Protein AF-A0A1W9QGM5-F1 (afdb_monomer_lite)

Foldseek 3Di:
DDDDDDDDDDDDDDDDPDPPPDDDDDDDDDDDDDDDDDDDDDDDDDPDDPVPPPLVCLQPPDDPDDDRPPSNVVVVVVVVVCCCCVPVVVVVVVVVVVVVVVVVVVVVVVVVVVVVVVVVVVVVVVVVVVVVVVVVVVVVVVVVVVVVVVVVVVVVVVVVVVVVVVVVVVVVVVVVVVVVVVVVVVVVVVVVVVVVVVVVVVCVVVPVVVVVVVVVVVVVVVVVVVVVVD

Structure (mmCIF, N/CA/C/O backbone):
data_AF-A0A1W9QGM5-F1
#
_entry.id   AF-A0A1W9QGM5-F1
#
loop_
_atom_site.group_PDB
_atom_site.id
_atom_site.type_symbol
_atom_site.label_atom_id
_atom_site.label_alt_id
_atom_site.label_comp_id
_atom_site.label_asym_id
_atom_site.label_entity_id
_atom_site.label_seq_id
_atom_site.pdbx_PDB_ins_code
_atom_site.Cartn_x
_atom_site.Cartn_y
_atom_site.Cartn_z
_atom_site.occupancy
_atom_site.B_iso_or_equiv
_atom_site.auth_seq_id
_atom_site.auth_comp_id
_atom_site.auth_asym_id
_atom_site.auth_atom_id
_atom_site.pdbx_PDB_model_num
ATOM 1 N N . MET A 1 1 ? 25.677 26.749 -5.236 1.00 39.34 1 MET A N 1
ATOM 2 C CA . MET A 1 1 ? 25.134 25.910 -6.330 1.00 39.34 1 MET A CA 1
ATOM 3 C C . MET A 1 1 ? 23.651 25.672 -6.075 1.00 39.34 1 MET A C 1
ATOM 5 O O . MET A 1 1 ? 23.318 24.889 -5.202 1.00 39.34 1 MET A O 1
ATOM 9 N N . LYS A 1 2 ? 22.764 26.424 -6.735 1.00 37.38 2 LYS A N 1
ATOM 10 C CA . LYS A 1 2 ? 21.300 26.285 -6.623 1.00 37.38 2 LYS A CA 1
ATOM 11 C C . LYS A 1 2 ? 20.663 26.867 -7.884 1.00 37.38 2 LYS A C 1
ATOM 13 O O . LYS A 1 2 ? 20.484 28.077 -7.937 1.00 37.38 2 LYS A O 1
ATOM 18 N N . LYS A 1 3 ? 20.354 26.033 -8.881 1.00 40.09 3 LYS A N 1
ATOM 19 C CA . LYS A 1 3 ? 19.363 26.331 -9.931 1.00 40.09 3 LYS A CA 1
ATOM 20 C C . LYS A 1 3 ? 18.706 25.020 -10.371 1.00 40.09 3 LYS A C 1
ATOM 22 O O . LYS A 1 3 ? 19.270 24.266 -11.151 1.00 40.09 3 LYS A O 1
ATOM 27 N N . PHE A 1 4 ? 17.534 24.764 -9.798 1.00 37.16 4 PHE A N 1
ATOM 28 C CA . PHE A 1 4 ? 16.560 23.773 -10.240 1.00 37.16 4 PHE A CA 1
ATOM 29 C C . PHE A 1 4 ? 15.533 24.487 -11.139 1.00 37.16 4 PHE A C 1
ATOM 31 O O . PHE A 1 4 ? 14.967 25.500 -10.736 1.00 37.16 4 PHE A O 1
ATOM 38 N N . ILE A 1 5 ? 15.367 23.963 -12.354 1.00 45.00 5 ILE A N 1
ATOM 39 C CA . ILE A 1 5 ? 14.106 23.650 -13.056 1.00 45.00 5 ILE A CA 1
ATOM 40 C C . ILE A 1 5 ? 12.929 24.642 -12.933 1.00 45.00 5 ILE A C 1
ATOM 42 O O . ILE A 1 5 ? 12.281 24.693 -11.892 1.00 45.00 5 ILE A O 1
ATOM 46 N N . ARG A 1 6 ? 12.544 25.261 -14.067 1.00 40.62 6 ARG A N 1
ATOM 47 C CA . ARG A 1 6 ? 11.150 25.565 -14.491 1.00 40.62 6 ARG A CA 1
ATOM 48 C C . ARG A 1 6 ? 11.087 25.559 -16.038 1.00 40.62 6 ARG A C 1
ATOM 50 O O . ARG A 1 6 ? 11.800 26.335 -16.658 1.00 40.62 6 ARG A O 1
ATOM 57 N N . SER A 1 7 ? 10.512 24.509 -16.647 1.00 34.78 7 SER A N 1
ATOM 58 C CA . SER A 1 7 ? 9.229 24.489 -17.407 1.00 34.78 7 SER A CA 1
ATOM 59 C C . SER A 1 7 ? 9.143 25.500 -18.566 1.00 34.78 7 SER A C 1
ATOM 61 O O . SER A 1 7 ? 9.151 26.696 -18.317 1.00 34.78 7 SER A O 1
ATOM 63 N N . VAL A 1 8 ? 9.267 25.071 -19.832 1.00 35.34 8 VAL A N 1
ATOM 64 C CA . VAL A 1 8 ? 8.236 24.477 -20.730 1.00 35.34 8 VAL A CA 1
ATOM 65 C C . VAL A 1 8 ? 7.272 25.527 -21.303 1.00 35.34 8 VAL A C 1
ATOM 67 O O . VAL A 1 8 ? 6.582 26.195 -20.542 1.00 35.34 8 VAL A O 1
ATOM 70 N N . LEU A 1 9 ? 7.216 25.558 -22.650 1.00 29.20 9 LEU A N 1
ATOM 71 C CA . LEU A 1 9 ? 6.065 25.787 -23.553 1.00 29.20 9 LEU A CA 1
ATOM 72 C C . LEU A 1 9 ? 6.295 26.896 -24.602 1.00 29.20 9 LEU A C 1
ATOM 74 O O . LEU A 1 9 ? 5.925 28.042 -24.388 1.00 29.20 9 LEU A O 1
ATOM 78 N N . VAL A 1 10 ? 6.827 26.532 -25.779 1.00 35.94 10 VAL A N 1
ATOM 79 C CA . VAL A 1 10 ? 6.444 27.182 -27.047 1.00 35.94 10 VAL A CA 1
ATOM 80 C C . VAL A 1 10 ? 6.233 26.104 -28.105 1.00 35.94 10 VAL A C 1
ATOM 82 O O . VAL A 1 10 ? 7.111 25.309 -28.430 1.00 35.94 10 VAL A O 1
ATOM 85 N N . LEU A 1 11 ? 4.989 26.092 -28.554 1.00 31.50 11 LEU A N 1
ATOM 86 C CA . LEU A 1 11 ? 4.338 25.251 -29.534 1.00 31.50 11 LEU A CA 1
ATOM 87 C C . LEU A 1 11 ? 4.691 25.738 -30.953 1.00 31.50 11 LEU A C 1
ATOM 89 O O . LEU A 1 11 ? 4.658 26.937 -31.203 1.00 31.50 11 LEU A O 1
ATOM 93 N N . GLY A 1 12 ? 4.945 24.802 -31.870 1.00 31.00 12 GLY A N 1
ATOM 94 C CA . GLY A 1 12 ? 4.598 24.914 -33.292 1.00 31.00 12 GLY A CA 1
ATOM 95 C C . GLY A 1 12 ? 5.295 25.975 -34.153 1.00 31.00 12 GLY A C 1
ATOM 96 O O . GLY A 1 12 ? 4.819 27.095 -34.268 1.00 31.00 12 GLY A O 1
ATOM 97 N N . ALA A 1 13 ? 6.304 25.552 -34.917 1.00 33.88 13 ALA A N 1
ATOM 98 C CA . ALA A 1 13 ? 6.509 26.019 -36.291 1.00 33.88 13 ALA A CA 1
ATOM 99 C C . ALA A 1 13 ? 7.401 25.019 -37.038 1.00 33.88 13 ALA A C 1
ATOM 101 O O . ALA A 1 13 ? 8.618 24.984 -36.880 1.00 33.88 13 ALA A O 1
ATOM 102 N N . LEU A 1 14 ? 6.752 24.174 -37.833 1.00 35.28 14 LEU A N 1
ATOM 103 C CA . LEU A 1 14 ? 7.357 23.316 -38.839 1.00 35.28 14 LEU A CA 1
ATOM 104 C C . LEU A 1 14 ? 7.919 24.219 -39.954 1.00 35.28 14 LEU A C 1
ATOM 106 O O . LEU A 1 14 ? 7.158 24.699 -40.789 1.00 35.28 14 LEU A O 1
ATOM 110 N N . SER A 1 15 ? 9.227 24.479 -39.971 1.00 33.91 15 SER A N 1
ATOM 111 C CA . SER A 1 15 ? 9.906 25.108 -41.111 1.00 33.91 15 SER A CA 1
ATOM 112 C C . SER A 1 15 ? 10.840 24.099 -41.774 1.00 33.91 15 SER A C 1
ATOM 114 O O . SER A 1 15 ? 11.976 23.867 -41.372 1.00 33.91 15 SER A O 1
ATOM 116 N N . VAL A 1 16 ? 10.312 23.462 -42.814 1.00 40.97 16 VAL A N 1
ATOM 117 C CA . VAL A 1 16 ? 11.082 22.698 -43.797 1.00 40.97 16 VAL A CA 1
ATOM 118 C C . VAL A 1 16 ? 11.853 23.705 -44.660 1.00 40.97 16 VAL A C 1
ATOM 120 O O . VAL A 1 16 ? 11.204 24.528 -45.311 1.00 40.97 16 VAL A O 1
ATOM 123 N N . PRO A 1 17 ? 13.196 23.686 -44.728 1.00 38.97 17 PRO A N 1
ATOM 124 C CA . PRO A 1 17 ? 13.898 24.446 -45.751 1.00 38.97 17 PRO A CA 1
ATOM 125 C C . PRO A 1 17 ? 13.740 23.726 -47.096 1.00 38.97 17 PRO A C 1
ATOM 127 O O . PRO A 1 17 ? 14.415 22.740 -47.398 1.00 38.97 17 PRO A O 1
ATOM 130 N N . LEU A 1 18 ? 12.797 24.228 -47.896 1.00 35.28 18 LEU A N 1
ATOM 131 C CA . LEU A 1 18 ? 12.610 23.885 -49.300 1.00 35.28 18 LEU A CA 1
ATOM 132 C C . LEU A 1 18 ? 13.882 24.273 -50.066 1.00 35.28 18 LEU A C 1
ATOM 134 O O . LEU A 1 18 ? 14.133 25.441 -50.351 1.00 35.28 18 LEU A O 1
ATOM 138 N N . SER A 1 19 ? 14.705 23.272 -50.364 1.00 34.78 19 SER A N 1
ATOM 139 C CA . SER A 1 19 ? 15.872 23.414 -51.228 1.00 34.78 19 SER A CA 1
ATOM 140 C C . SER A 1 19 ? 15.371 23.545 -52.665 1.00 34.78 19 SER A C 1
ATOM 142 O O . SER A 1 19 ? 15.074 22.546 -53.319 1.00 34.78 19 SER A O 1
ATOM 144 N N . ALA A 1 20 ? 15.214 24.780 -53.140 1.00 34.78 20 ALA A N 1
ATOM 145 C CA . ALA A 1 20 ? 14.913 25.059 -54.536 1.00 34.78 20 ALA A CA 1
ATOM 146 C C . ALA A 1 20 ? 16.137 24.707 -55.395 1.00 34.78 20 ALA A C 1
ATOM 148 O O . ALA A 1 20 ? 17.086 25.477 -55.528 1.00 34.78 20 ALA A O 1
ATOM 149 N N . PHE A 1 21 ? 16.098 23.503 -55.957 1.00 35.31 21 PHE A N 1
ATOM 150 C CA . PHE A 1 21 ? 16.896 23.078 -57.096 1.00 35.31 21 PHE A CA 1
ATOM 151 C C . PHE A 1 21 ? 16.431 23.882 -58.320 1.00 35.31 21 PHE A C 1
ATOM 153 O O . PHE A 1 21 ? 15.437 23.539 -58.958 1.00 35.31 21 PHE A O 1
ATOM 160 N N . ALA A 1 22 ? 17.103 24.997 -58.604 1.00 32.00 22 ALA A N 1
ATOM 161 C CA . ALA A 1 22 ? 16.898 25.771 -59.822 1.00 32.00 22 ALA A CA 1
ATOM 162 C C . ALA A 1 22 ? 17.922 25.323 -60.873 1.00 32.00 22 ALA A C 1
ATOM 164 O O . ALA A 1 22 ? 19.116 25.602 -60.773 1.00 32.00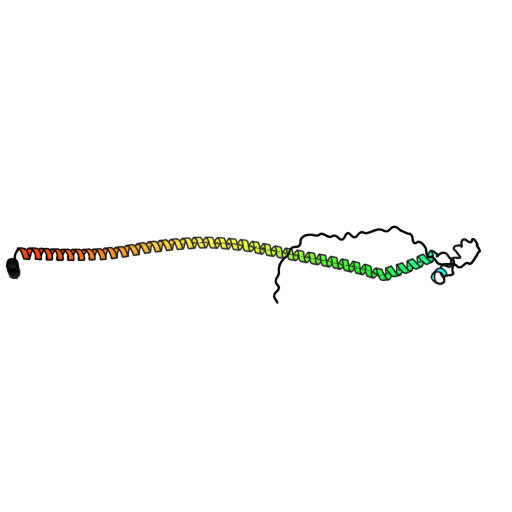 22 ALA A O 1
ATOM 165 N N . SER A 1 23 ? 17.421 24.580 -61.858 1.00 33.50 23 SER A N 1
ATOM 166 C CA . SER A 1 23 ? 18.119 24.227 -63.091 1.00 33.50 23 SER A CA 1
ATOM 167 C C . SER A 1 23 ? 18.392 25.484 -63.919 1.00 33.50 23 SER A C 1
ATOM 169 O O . SER A 1 23 ? 17.516 26.333 -64.074 1.00 33.50 23 SER A O 1
ATOM 171 N N . ALA A 1 24 ? 19.598 25.565 -64.479 1.00 31.53 24 ALA A N 1
ATOM 172 C CA . ALA A 1 24 ? 19.987 26.551 -65.481 1.00 31.53 24 ALA A CA 1
ATOM 173 C C . ALA A 1 24 ? 19.082 26.496 -66.727 1.00 31.53 24 ALA A C 1
ATOM 175 O O . ALA A 1 24 ? 18.552 25.433 -67.070 1.00 31.53 24 ALA A O 1
ATOM 176 N N . PRO A 1 25 ? 18.984 27.623 -67.446 1.00 35.12 25 PRO A N 1
ATOM 177 C CA . PRO A 1 25 ? 19.343 27.591 -68.859 1.00 35.12 25 PRO A CA 1
ATOM 178 C C . PRO A 1 25 ? 20.400 28.644 -69.233 1.00 35.12 25 PRO A C 1
ATOM 180 O O . PRO A 1 25 ? 20.688 29.586 -68.500 1.00 35.12 25 PRO A O 1
ATOM 183 N N . HIS A 1 26 ? 21.025 28.382 -70.373 1.00 31.12 26 HIS A N 1
ATOM 184 C CA . HIS A 1 26 ? 22.290 28.913 -70.862 1.00 31.12 26 HIS A CA 1
ATOM 185 C C . HIS A 1 26 ? 22.267 30.359 -71.388 1.00 31.12 26 HIS A C 1
ATOM 187 O O . HIS A 1 26 ? 21.250 30.823 -71.886 1.00 31.12 26 HIS A O 1
ATOM 193 N N . ALA A 1 27 ? 23.482 30.931 -71.386 1.00 27.75 27 ALA A N 1
ATOM 194 C CA . ALA A 1 27 ? 24.087 31.858 -72.353 1.00 27.75 27 ALA A CA 1
ATOM 195 C C . ALA A 1 27 ? 23.473 33.260 -72.542 1.00 27.75 27 ALA A C 1
ATOM 197 O O . ALA A 1 27 ? 22.379 33.407 -73.061 1.00 27.75 27 ALA A O 1
ATOM 198 N N . GLU A 1 28 ? 24.261 34.298 -72.239 1.00 27.45 28 GLU A N 1
ATOM 199 C CA . GLU A 1 28 ? 25.019 35.051 -73.257 1.00 27.45 28 GLU A CA 1
ATOM 200 C C . GLU A 1 28 ? 26.007 36.017 -72.573 1.00 27.45 28 GLU A C 1
ATOM 202 O O . GLU A 1 28 ? 25.636 36.825 -71.724 1.00 27.45 28 GLU A O 1
ATOM 207 N N . HIS A 1 29 ? 27.293 35.896 -72.917 1.00 29.06 29 HIS A N 1
ATOM 208 C CA . HIS A 1 29 ? 28.342 36.844 -72.542 1.00 29.06 29 HIS A CA 1
ATOM 209 C C . HIS A 1 29 ? 28.518 37.838 -73.692 1.00 29.06 29 HIS A C 1
ATOM 211 O O . HIS A 1 29 ? 29.048 37.478 -74.741 1.00 29.06 29 HIS A O 1
ATOM 217 N N . GLY A 1 30 ? 28.063 39.071 -73.471 1.00 28.12 30 GLY A N 1
ATOM 218 C CA . GLY A 1 30 ? 28.303 40.217 -74.339 1.00 28.12 30 GLY A CA 1
ATOM 219 C C . GLY A 1 30 ? 29.581 40.964 -73.957 1.00 28.12 30 GLY A C 1
ATOM 220 O O . GLY A 1 30 ? 29.688 41.492 -72.855 1.00 28.12 30 GLY A O 1
ATOM 221 N N . GLU A 1 31 ? 30.497 40.973 -74.922 1.00 29.16 31 GLU A N 1
ATOM 222 C CA . GLU A 1 31 ? 31.412 42.051 -75.321 1.00 29.16 31 GLU A CA 1
ATOM 223 C C . GLU A 1 31 ? 32.555 42.475 -74.385 1.00 29.16 31 GLU A C 1
ATOM 225 O O . GLU A 1 31 ? 32.408 43.225 -73.423 1.00 29.16 31 GLU A O 1
ATOM 230 N N . GLY A 1 32 ? 33.753 42.027 -74.775 1.00 29.12 32 GLY A N 1
ATOM 231 C CA . GLY A 1 32 ? 35.010 42.689 -74.467 1.00 29.12 32 GLY A CA 1
ATOM 232 C C . GLY A 1 32 ? 35.363 43.713 -75.548 1.00 29.12 32 GLY A C 1
ATOM 233 O O . GLY A 1 32 ? 35.318 43.414 -76.740 1.00 29.12 32 GLY A O 1
ATOM 234 N N . GLU A 1 33 ? 35.769 44.900 -75.111 1.00 28.02 33 GLU A N 1
ATOM 235 C CA . GLU A 1 33 ? 36.497 45.876 -75.916 1.00 28.02 33 GLU A CA 1
ATOM 236 C C . GLU A 1 33 ? 38.000 45.602 -75.786 1.00 28.02 33 GLU A C 1
ATOM 238 O O . GLU A 1 33 ? 38.590 45.852 -74.738 1.00 28.02 33 GLU A O 1
ATOM 243 N N . HIS A 1 34 ? 38.646 45.137 -76.856 1.00 33.28 34 HIS A N 1
ATOM 244 C CA . HIS A 1 34 ? 40.091 45.287 -77.019 1.00 33.28 34 HIS A CA 1
ATOM 245 C C . HIS A 1 34 ? 40.409 45.656 -78.466 1.00 33.28 34 HIS A C 1
ATOM 247 O O . HIS A 1 34 ? 40.060 44.958 -79.415 1.00 33.28 34 HIS A O 1
ATOM 253 N N . ALA A 1 35 ? 41.043 46.817 -78.596 1.00 28.73 35 ALA A N 1
ATOM 254 C CA . ALA A 1 35 ? 41.415 47.452 -79.840 1.00 28.73 35 ALA A CA 1
ATOM 255 C C . ALA A 1 35 ? 42.557 46.722 -80.567 1.00 28.73 35 ALA A C 1
ATOM 257 O O . ALA A 1 35 ? 43.519 46.274 -79.951 1.00 28.73 35 ALA A O 1
ATOM 258 N N . ALA A 1 36 ? 42.424 46.716 -81.895 1.00 29.67 36 ALA A N 1
ATOM 259 C CA . ALA A 1 36 ? 43.451 46.815 -82.931 1.00 29.67 36 ALA A CA 1
ATOM 260 C C . ALA A 1 36 ? 44.764 46.019 -82.779 1.00 29.67 36 ALA A C 1
ATOM 262 O O . ALA A 1 36 ? 45.695 46.429 -82.092 1.00 29.67 36 ALA A O 1
ATOM 263 N N . SER A 1 37 ? 44.929 45.023 -83.652 1.00 28.95 37 SER A N 1
ATOM 264 C CA . SER A 1 37 ? 46.082 45.016 -84.561 1.00 28.95 37 SER A CA 1
ATOM 265 C C . SER A 1 37 ? 45.712 44.321 -85.874 1.00 28.95 37 SER A C 1
ATOM 267 O O . SER A 1 37 ? 45.085 43.264 -85.882 1.00 28.95 37 SER A O 1
ATOM 269 N N . GLU A 1 38 ? 46.039 44.977 -86.985 1.00 27.89 38 GLU A N 1
ATOM 270 C CA . GLU A 1 38 ? 46.009 44.413 -88.332 1.00 27.89 38 GLU A CA 1
ATOM 271 C C . GLU A 1 38 ? 47.139 43.392 -88.491 1.00 27.89 38 GLU A C 1
ATOM 273 O O . GLU A 1 38 ? 48.264 43.682 -88.103 1.00 27.89 38 GLU A O 1
ATOM 278 N N . HIS A 1 39 ? 46.880 42.274 -89.169 1.00 31.36 39 HIS A N 1
ATOM 279 C CA . HIS A 1 39 ? 47.822 41.696 -90.131 1.00 31.36 39 HIS A CA 1
ATOM 280 C C . HIS A 1 39 ? 47.038 40.914 -91.191 1.00 31.36 39 HIS A C 1
ATOM 282 O O . HIS A 1 39 ? 46.145 40.125 -90.889 1.00 31.36 39 HIS A O 1
ATOM 288 N N . GLY A 1 40 ? 47.319 41.244 -92.451 1.00 26.53 40 GLY A N 1
ATOM 289 C CA . GLY A 1 40 ? 46.541 40.847 -93.614 1.00 26.53 40 GLY A CA 1
ATOM 290 C C . GLY A 1 40 ? 46.813 39.444 -94.162 1.00 26.53 40 GLY A C 1
ATOM 291 O O . GLY A 1 40 ? 47.825 38.817 -93.875 1.00 26.53 40 GLY A O 1
ATOM 292 N N . GLY A 1 41 ? 45.851 39.035 -94.995 1.00 26.41 41 GLY A N 1
ATOM 293 C CA . GLY A 1 41 ? 45.890 38.124 -96.147 1.00 26.41 41 GLY A CA 1
ATOM 294 C C . GLY A 1 41 ? 46.951 37.024 -96.233 1.00 26.41 41 GLY A C 1
ATOM 295 O O . GLY A 1 41 ? 48.124 37.300 -96.432 1.00 26.41 41 GLY A O 1
ATOM 296 N N . HIS A 1 42 ? 46.508 35.772 -96.350 1.00 29.44 42 HIS A N 1
ATOM 297 C CA . HIS A 1 42 ? 46.227 35.127 -97.644 1.00 29.44 42 HIS A CA 1
ATOM 298 C C . HIS A 1 42 ? 45.745 33.687 -97.412 1.00 29.44 42 HIS A C 1
ATOM 300 O O . HIS A 1 42 ? 46.229 32.995 -96.522 1.00 29.44 42 HIS A O 1
ATOM 306 N N . GLY A 1 43 ? 44.764 33.250 -98.202 1.00 33.28 43 GLY A N 1
ATOM 307 C CA . GLY A 1 43 ? 44.201 31.907 -98.110 1.00 33.28 43 GLY A CA 1
ATOM 308 C C . GLY A 1 43 ? 45.077 30.820 -98.726 1.00 33.28 43 GLY A C 1
ATOM 309 O O . GLY A 1 43 ? 45.841 31.077 -99.656 1.00 33.28 43 GLY A O 1
ATOM 310 N N . HIS A 1 44 ? 44.857 29.586 -98.275 1.00 32.62 44 HIS A N 1
ATOM 311 C CA . HIS A 1 44 ? 44.861 28.421 -99.150 1.00 32.62 44 HIS A CA 1
ATOM 312 C C . HIS A 1 44 ? 44.037 27.289 -98.522 1.00 32.62 44 HIS A C 1
ATOM 314 O O . HIS A 1 44 ? 44.256 26.914 -97.371 1.00 32.62 44 HIS A O 1
ATOM 320 N N . ASP A 1 45 ? 43.070 26.782 -99.286 1.00 44.53 45 ASP A N 1
ATOM 321 C CA . ASP A 1 45 ? 42.298 25.585 -98.977 1.00 44.53 45 ASP A CA 1
ATOM 322 C C . ASP A 1 45 ? 43.212 24.358 -98.995 1.00 44.53 45 ASP A C 1
ATOM 324 O O . ASP A 1 45 ? 43.635 23.902 -100.056 1.00 44.53 45 ASP A O 1
ATOM 328 N N . HIS A 1 46 ? 43.451 23.775 -97.824 1.00 45.75 46 HIS A N 1
ATOM 329 C CA . HIS A 1 46 ? 43.893 22.393 -97.699 1.00 45.75 46 HIS A CA 1
ATOM 330 C C . HIS A 1 46 ? 43.153 21.754 -96.529 1.00 45.75 46 HIS A C 1
ATOM 332 O O . HIS A 1 46 ? 43.374 22.095 -95.370 1.00 45.75 46 HIS A O 1
ATOM 338 N N . VAL A 1 47 ? 42.245 20.825 -96.836 1.00 50.53 47 VAL A N 1
ATOM 339 C CA . VAL A 1 47 ? 41.691 19.921 -95.826 1.00 50.53 47 VAL A CA 1
ATOM 340 C C . VAL A 1 47 ? 42.826 18.965 -95.449 1.00 50.53 47 VAL A C 1
ATOM 342 O O . VAL A 1 47 ? 43.246 18.194 -96.316 1.00 50.53 47 VAL A O 1
ATOM 345 N N . PRO A 1 48 ? 43.361 19.012 -94.216 1.00 50.62 48 PRO A N 1
ATOM 346 C CA . PRO A 1 48 ? 44.519 18.210 -93.860 1.00 50.62 48 PRO A CA 1
ATOM 347 C C . PRO A 1 48 ? 44.175 16.724 -93.942 1.00 50.62 48 PRO A C 1
ATOM 349 O O . PRO A 1 48 ? 43.151 16.254 -93.435 1.00 50.62 48 PRO A O 1
ATOM 352 N N . HIS A 1 49 ? 45.051 15.977 -94.602 1.00 53.44 49 HIS A N 1
ATOM 353 C CA . HIS A 1 49 ? 44.977 14.530 -94.681 1.00 53.44 49 HIS A CA 1
ATOM 354 C C . HIS A 1 49 ? 45.379 13.939 -93.319 1.00 53.44 49 HIS A C 1
ATOM 356 O O . HIS A 1 49 ? 46.306 14.414 -92.666 1.00 53.44 49 HIS A O 1
ATOM 362 N N . ILE A 1 50 ? 44.685 12.887 -92.879 1.00 52.50 50 ILE A N 1
ATOM 363 C CA . ILE A 1 50 ? 44.781 12.275 -91.533 1.00 52.50 50 ILE A CA 1
ATOM 364 C C . ILE A 1 50 ? 46.223 11.860 -91.143 1.00 52.50 50 ILE A C 1
ATOM 366 O O . ILE A 1 50 ? 46.510 11.646 -89.970 1.00 52.50 50 ILE A O 1
ATOM 370 N N . SER A 1 51 ? 47.132 11.750 -92.116 1.00 53.56 51 SER A N 1
ATOM 371 C CA . SER A 1 51 ? 48.545 11.393 -91.943 1.00 53.56 51 SER A CA 1
ATOM 372 C C . SER A 1 51 ? 49.479 12.552 -91.568 1.00 53.56 51 SER A C 1
ATOM 374 O O . SER A 1 51 ? 50.615 12.284 -91.194 1.00 53.56 51 SER A O 1
ATOM 376 N N . GLU A 1 52 ? 49.037 13.812 -91.655 1.00 50.62 52 GLU A N 1
ATOM 377 C CA . GLU A 1 52 ? 49.858 15.005 -91.347 1.00 50.62 52 GLU A CA 1
ATOM 378 C C . GLU A 1 52 ? 49.528 15.629 -89.981 1.00 50.62 52 GLU A C 1
ATOM 380 O O . GLU A 1 52 ? 50.164 16.583 -89.538 1.00 50.62 52 GLU A O 1
ATOM 385 N N . VAL A 1 53 ? 48.547 15.068 -89.269 1.00 54.38 53 VAL A N 1
ATOM 386 C CA . VAL A 1 53 ? 48.173 15.511 -87.924 1.00 54.38 53 VAL A CA 1
ATOM 387 C C . VAL A 1 53 ? 49.196 14.983 -86.918 1.00 54.38 53 VAL A C 1
ATOM 389 O O . VAL A 1 53 ? 49.108 13.843 -86.453 1.00 54.38 53 VAL A O 1
ATOM 392 N N . ASN A 1 54 ? 50.165 15.825 -86.552 1.00 58.31 54 ASN A N 1
ATOM 393 C CA . ASN A 1 54 ? 51.108 15.524 -85.480 1.00 58.31 54 ASN A CA 1
ATOM 394 C C . ASN A 1 54 ? 50.438 15.702 -84.106 1.00 58.31 54 ASN A C 1
ATOM 396 O O . ASN A 1 54 ? 50.442 16.763 -83.486 1.00 58.31 54 ASN A O 1
ATOM 400 N N . TRP A 1 55 ? 49.818 14.628 -83.632 1.00 57.34 55 TRP A N 1
ATOM 401 C CA . TRP A 1 55 ? 49.077 14.550 -82.371 1.00 57.34 55 TRP A CA 1
ATOM 402 C C . TRP A 1 55 ? 49.940 14.767 -81.114 1.00 57.34 55 TRP A C 1
ATOM 404 O O . TRP A 1 55 ? 49.384 15.044 -80.052 1.00 57.34 55 TRP A O 1
ATOM 414 N N . ILE A 1 56 ? 51.271 14.658 -81.223 1.00 54.69 56 ILE A N 1
ATOM 415 C CA . ILE A 1 56 ? 52.219 14.896 -80.122 1.00 54.69 56 ILE A CA 1
ATOM 416 C C . ILE A 1 56 ? 52.509 16.397 -79.948 1.00 54.69 56 ILE A C 1
ATOM 418 O O . ILE A 1 56 ? 52.604 16.858 -78.808 1.00 54.69 56 ILE A O 1
ATOM 422 N N . ASP A 1 57 ? 52.565 17.178 -81.035 1.00 56.12 57 ASP A N 1
ATOM 423 C CA . ASP A 1 57 ? 52.826 18.628 -80.967 1.00 56.12 57 ASP A CA 1
ATOM 424 C C . ASP A 1 57 ? 51.715 19.367 -80.217 1.00 56.12 57 ASP A C 1
ATOM 426 O O . ASP A 1 57 ? 51.989 20.172 -79.329 1.00 56.12 57 ASP A O 1
ATOM 430 N N . GLY A 1 58 ? 50.452 18.993 -80.446 1.00 58.34 58 GLY A N 1
ATOM 431 C CA . GLY A 1 58 ? 49.298 19.586 -79.758 1.00 58.34 58 GLY A CA 1
ATOM 432 C C . GLY A 1 58 ? 49.268 19.400 -78.230 1.00 58.34 58 GLY A C 1
ATOM 433 O O . GLY A 1 58 ? 48.438 20.020 -77.568 1.00 58.34 58 GLY A O 1
ATOM 434 N N . ILE A 1 59 ? 50.146 18.563 -77.663 1.00 56.16 59 ILE A N 1
ATOM 435 C CA . ILE A 1 59 ? 50.253 18.309 -76.217 1.00 56.16 59 ILE A CA 1
ATOM 436 C C . ILE A 1 59 ? 51.400 19.120 -75.579 1.00 56.16 59 ILE A C 1
ATOM 438 O O . ILE A 1 59 ? 51.292 19.483 -74.408 1.00 56.16 59 ILE A O 1
ATOM 442 N N . PHE A 1 60 ? 52.474 19.435 -76.319 1.00 55.56 60 PHE A N 1
ATOM 443 C CA . PHE A 1 60 ? 53.710 19.999 -75.746 1.00 55.56 60 PHE A CA 1
ATOM 444 C C . PHE A 1 60 ? 54.241 21.271 -76.424 1.00 55.56 60 PHE A C 1
ATOM 446 O O . PHE A 1 60 ? 55.015 21.995 -75.799 1.00 55.56 60 PHE A O 1
ATOM 453 N N . SER A 1 61 ? 53.881 21.577 -77.672 1.00 51.84 61 SER A N 1
ATOM 454 C CA . SER A 1 61 ? 54.377 22.758 -78.397 1.00 51.84 61 SER A CA 1
ATOM 455 C C . SER A 1 61 ? 53.313 23.282 -79.354 1.00 51.84 61 SER A C 1
ATOM 457 O O . SER A 1 61 ? 52.985 22.662 -80.359 1.00 51.84 61 SER A O 1
ATOM 459 N N . ARG A 1 62 ? 52.729 24.430 -79.006 1.00 53.22 62 ARG A N 1
ATOM 460 C CA . ARG A 1 62 ? 51.611 25.016 -79.745 1.00 53.22 62 ARG A CA 1
ATOM 461 C C . ARG A 1 62 ? 52.106 26.081 -80.717 1.00 53.22 62 ARG A C 1
ATOM 463 O O . ARG A 1 62 ? 52.478 27.168 -80.289 1.00 53.22 62 ARG A O 1
ATOM 470 N N . GLU A 1 63 ? 52.044 25.772 -82.005 1.00 53.62 63 GLU A N 1
ATOM 471 C CA . GLU A 1 63 ? 52.044 26.761 -83.086 1.00 53.62 63 GLU A CA 1
ATOM 472 C C . GLU A 1 63 ? 50.629 27.346 -83.252 1.00 53.62 63 GLU A C 1
ATOM 474 O O . GLU A 1 63 ? 49.620 26.644 -83.118 1.00 53.62 63 GLU A O 1
ATOM 479 N N . GLU A 1 64 ? 50.538 28.656 -83.475 1.00 46.22 64 GLU A N 1
ATOM 480 C CA . GLU A 1 64 ? 49.274 29.383 -83.613 1.00 46.22 64 GLU A CA 1
ATOM 481 C C . GLU A 1 64 ? 48.590 29.023 -84.946 1.00 46.22 64 GLU A C 1
ATOM 483 O O . GLU A 1 64 ? 49.035 29.451 -86.005 1.00 46.22 64 GLU A O 1
ATOM 488 N N . GLY A 1 65 ? 47.504 28.233 -84.909 1.00 53.69 65 GLY A N 1
ATOM 489 C CA . GLY A 1 65 ? 46.614 28.056 -86.072 1.00 53.69 65 GLY A CA 1
ATOM 490 C C . GLY A 1 65 ? 46.000 26.672 -86.326 1.00 53.69 65 GLY A C 1
ATOM 491 O O . GLY A 1 65 ? 45.177 26.558 -87.231 1.00 53.69 65 GLY A O 1
ATOM 492 N N . THR A 1 66 ? 46.327 25.617 -85.569 1.00 57.38 66 THR A N 1
ATOM 493 C CA . THR A 1 66 ? 45.774 24.267 -85.824 1.00 57.38 66 THR A CA 1
ATOM 494 C C . THR A 1 66 ? 44.528 23.950 -84.973 1.00 57.38 66 THR A C 1
ATOM 496 O O . THR A 1 66 ? 44.482 24.289 -83.785 1.00 57.38 66 THR A O 1
ATOM 499 N N . PRO A 1 67 ? 43.481 23.310 -85.542 1.00 60.88 67 PRO A N 1
ATOM 500 C CA . PRO A 1 67 ? 42.302 22.900 -84.781 1.00 60.88 67 PRO A CA 1
ATOM 501 C C . PRO A 1 67 ? 42.670 21.801 -83.776 1.00 60.88 67 PRO A C 1
ATOM 503 O O . PRO A 1 67 ? 43.462 20.912 -84.081 1.00 60.88 67 PRO A O 1
ATOM 506 N N . ILE A 1 68 ? 42.081 21.852 -82.575 1.00 62.28 68 ILE A N 1
ATOM 507 C CA . ILE A 1 68 ? 42.381 20.919 -81.477 1.00 62.28 68 ILE A CA 1
ATOM 508 C C . ILE A 1 68 ? 42.186 19.470 -81.965 1.00 62.28 68 ILE A C 1
ATOM 510 O O . ILE A 1 68 ? 41.053 19.089 -82.279 1.00 62.28 68 ILE A O 1
ATOM 514 N N . PRO A 1 69 ? 43.238 18.631 -82.005 1.00 71.81 69 PRO A N 1
ATOM 515 C CA . PRO A 1 69 ? 43.090 17.253 -82.444 1.00 71.81 69 PRO A CA 1
ATOM 516 C C . PRO A 1 69 ? 42.314 16.462 -81.384 1.00 71.81 69 PRO A C 1
ATOM 518 O O . PRO A 1 69 ? 42.663 16.475 -80.201 1.00 71.81 69 PRO A O 1
ATOM 521 N N . LEU A 1 70 ? 41.273 15.729 -81.802 1.00 75.50 70 LEU A N 1
ATOM 522 C CA . LEU A 1 70 ? 40.420 14.914 -80.916 1.00 75.50 70 LEU A CA 1
ATOM 523 C C . LEU A 1 70 ? 41.232 13.968 -80.012 1.00 75.50 70 LEU A C 1
ATOM 525 O O . LEU A 1 70 ? 40.852 13.718 -78.870 1.00 75.50 70 LEU A O 1
ATOM 529 N N . ALA A 1 71 ? 42.381 13.491 -80.498 1.00 73.56 71 ALA A N 1
ATOM 530 C CA . ALA A 1 71 ? 43.309 12.653 -79.745 1.00 73.56 71 ALA A CA 1
ATOM 531 C C . ALA A 1 71 ? 43.920 13.360 -78.519 1.00 73.56 71 ALA A C 1
ATOM 533 O O . ALA A 1 71 ? 44.030 12.739 -77.465 1.00 73.56 71 ALA A O 1
ATOM 534 N N . ALA A 1 72 ? 44.267 14.650 -78.611 1.00 74.44 72 ALA A N 1
ATOM 535 C CA . ALA A 1 72 ? 44.823 15.403 -77.482 1.00 74.44 72 ALA A CA 1
ATOM 536 C C . ALA A 1 72 ? 43.762 15.667 -76.400 1.00 74.44 72 ALA A C 1
ATOM 538 O O . ALA A 1 72 ? 44.047 15.546 -75.209 1.00 74.44 72 ALA A O 1
ATOM 539 N N . LEU A 1 73 ? 42.512 15.941 -76.798 1.00 80.81 73 LEU A N 1
ATOM 540 C CA . LEU A 1 73 ? 41.389 16.068 -75.862 1.00 80.81 73 LEU A CA 1
ATOM 541 C C . LEU A 1 73 ? 41.068 14.729 -75.181 1.00 80.81 73 LEU A C 1
ATOM 543 O O . LEU A 1 73 ? 40.857 14.695 -73.967 1.00 80.81 73 LEU A O 1
ATOM 547 N N . LEU A 1 74 ? 41.066 13.625 -75.935 1.00 84.94 74 LEU A N 1
ATOM 548 C CA . LEU A 1 74 ? 40.884 12.278 -75.389 1.00 84.94 74 LEU A CA 1
ATOM 549 C C . LEU A 1 74 ? 42.009 11.899 -74.424 1.00 84.94 74 LEU A C 1
ATOM 551 O O . LEU A 1 74 ? 41.722 11.363 -73.357 1.00 84.94 74 LEU A O 1
ATOM 555 N N . LEU A 1 75 ? 43.264 12.219 -74.747 1.00 84.94 75 LEU A N 1
ATOM 556 C CA . LEU A 1 75 ? 44.406 11.963 -73.871 1.00 84.94 75 LEU A CA 1
ATOM 557 C C . LEU A 1 75 ? 44.330 12.799 -72.589 1.00 84.94 75 LEU A C 1
ATOM 559 O O . LEU A 1 75 ? 44.483 12.249 -71.502 1.00 84.94 75 LEU A O 1
ATOM 563 N N . ASN A 1 76 ? 44.011 14.092 -72.685 1.00 85.56 76 ASN A N 1
ATOM 564 C CA . ASN A 1 76 ? 43.803 14.946 -71.514 1.00 85.56 76 ASN A CA 1
ATOM 565 C C . ASN A 1 76 ? 42.654 14.421 -70.629 1.00 85.56 76 ASN A C 1
ATOM 567 O O . ASN A 1 76 ? 42.813 14.242 -69.422 1.00 85.56 76 ASN A O 1
ATOM 571 N N . THR A 1 77 ? 41.517 14.072 -71.235 1.00 87.75 77 THR A N 1
ATOM 572 C CA . THR A 1 77 ? 40.362 13.507 -70.518 1.00 87.75 77 THR A CA 1
ATOM 573 C C . THR A 1 77 ? 40.700 12.159 -69.878 1.00 87.75 77 THR A C 1
ATOM 575 O O . THR A 1 77 ? 40.281 11.897 -68.753 1.00 87.75 77 THR A O 1
ATOM 578 N N . ALA A 1 78 ? 41.495 11.317 -70.544 1.00 89.88 78 ALA A N 1
ATOM 579 C CA . ALA A 1 78 ? 41.949 10.036 -70.010 1.00 89.88 78 ALA A CA 1
ATOM 580 C C . ALA A 1 78 ? 42.910 10.211 -68.826 1.00 89.88 78 ALA A C 1
ATOM 582 O O . ALA A 1 78 ? 42.770 9.516 -67.821 1.00 89.88 78 ALA A O 1
ATOM 583 N N . VAL A 1 79 ? 43.845 11.164 -68.902 1.00 89.81 79 VAL A N 1
ATOM 584 C CA . VAL A 1 79 ? 44.752 11.504 -67.794 1.00 89.81 79 VAL A CA 1
ATOM 585 C C . VAL A 1 79 ? 43.966 12.062 -66.605 1.00 89.81 79 VAL A C 1
ATOM 587 O O . VAL A 1 79 ? 44.181 11.632 -65.470 1.00 89.81 79 VAL A O 1
ATOM 590 N N . LEU A 1 80 ? 43.003 12.956 -66.847 1.00 88.25 80 LEU A N 1
ATOM 591 C CA . LEU A 1 80 ? 42.122 13.490 -65.810 1.00 88.25 80 LEU A CA 1
ATOM 592 C C . LEU A 1 80 ? 41.255 12.391 -65.175 1.00 88.25 80 LEU A C 1
ATOM 594 O O . LEU A 1 80 ? 41.182 12.296 -63.951 1.00 88.25 80 LEU A O 1
ATOM 598 N N . ALA A 1 81 ? 40.645 11.519 -65.981 1.00 89.00 81 ALA A N 1
ATOM 599 C CA . ALA A 1 81 ? 39.865 10.382 -65.496 1.00 89.00 81 ALA A CA 1
ATOM 600 C C . ALA A 1 81 ? 40.730 9.413 -64.677 1.00 89.00 81 ALA A C 1
ATOM 602 O O . ALA A 1 81 ? 40.307 8.958 -63.613 1.00 89.00 81 ALA A O 1
ATOM 603 N N . TYR A 1 82 ? 41.963 9.150 -65.118 1.00 91.06 82 TYR A N 1
ATOM 604 C CA . TYR A 1 82 ? 42.923 8.338 -64.376 1.00 91.06 82 TYR A CA 1
ATOM 605 C C . TYR A 1 82 ? 43.258 8.964 -63.017 1.00 91.06 82 TYR A C 1
ATOM 607 O O . TYR A 1 82 ? 43.191 8.273 -62.000 1.00 91.06 82 TYR A O 1
ATOM 615 N N . LEU A 1 83 ? 43.542 10.270 -62.963 1.00 88.12 83 LEU A N 1
ATOM 616 C CA . LEU A 1 83 ? 43.786 10.994 -61.711 1.00 88.12 83 LEU A CA 1
ATOM 617 C C . LEU A 1 83 ? 42.566 10.938 -60.775 1.00 88.12 83 LEU A C 1
ATOM 619 O O . LEU A 1 83 ? 42.716 10.630 -59.592 1.00 88.12 83 LEU A O 1
ATOM 623 N N . ILE A 1 84 ? 41.352 11.147 -61.292 1.00 87.00 84 ILE A N 1
ATOM 624 C CA . ILE A 1 84 ? 40.111 11.089 -60.501 1.00 87.00 84 ILE A CA 1
ATOM 625 C C . ILE A 1 84 ? 39.872 9.685 -59.941 1.00 87.00 84 ILE A C 1
ATOM 627 O O . ILE A 1 84 ? 39.578 9.538 -58.757 1.00 87.00 84 ILE A O 1
ATOM 631 N N . VAL A 1 85 ? 40.022 8.635 -60.747 1.00 89.00 85 VAL A N 1
ATOM 632 C CA . VAL A 1 85 ? 39.828 7.258 -60.271 1.00 89.00 85 VAL A CA 1
ATOM 633 C C . VAL A 1 85 ? 40.917 6.879 -59.266 1.00 89.00 85 VAL A C 1
ATOM 635 O O . VAL A 1 85 ? 40.627 6.271 -58.234 1.00 89.00 85 VAL A O 1
ATOM 638 N N . ARG A 1 86 ? 42.167 7.283 -59.519 1.00 87.56 86 ARG A N 1
ATOM 639 C CA . ARG A 1 86 ? 43.319 6.928 -58.685 1.00 87.56 86 ARG A CA 1
ATOM 640 C C . ARG A 1 86 ? 43.333 7.633 -57.329 1.00 87.56 86 ARG A C 1
ATOM 642 O O . ARG A 1 86 ? 43.763 7.009 -56.353 1.00 87.56 86 ARG A O 1
ATOM 649 N N . PHE A 1 87 ? 42.901 8.893 -57.266 1.00 86.88 87 PHE A N 1
ATOM 650 C CA . PHE A 1 87 ? 42.875 9.693 -56.034 1.00 86.88 87 PHE A CA 1
ATOM 651 C C . PHE A 1 87 ? 41.485 9.759 -55.383 1.00 86.88 87 PHE A C 1
ATOM 653 O O . PHE A 1 87 ? 41.380 9.664 -54.163 1.00 86.88 87 PHE A O 1
ATOM 660 N N . GLY A 1 88 ? 40.411 9.860 -56.168 1.00 85.88 88 GLY A N 1
ATOM 661 C CA . GLY A 1 88 ? 39.030 9.944 -55.680 1.00 85.88 88 GLY A CA 1
ATOM 662 C C . GLY A 1 88 ? 38.378 8.589 -55.387 1.00 85.88 88 GLY A C 1
ATOM 663 O O . GLY A 1 88 ? 37.595 8.477 -54.444 1.00 85.88 88 GLY A O 1
ATOM 664 N N . GLY A 1 89 ? 38.737 7.531 -56.123 1.00 88.81 89 GLY A N 1
ATOM 665 C CA . GLY A 1 89 ? 38.202 6.178 -55.914 1.00 88.81 89 GLY A CA 1
ATOM 666 C C . GLY A 1 89 ? 38.356 5.659 -54.473 1.00 88.81 89 GLY A C 1
ATOM 667 O O . GLY A 1 89 ? 37.366 5.205 -53.887 1.00 88.81 89 GLY A O 1
ATOM 668 N N . PRO A 1 90 ? 39.548 5.770 -53.848 1.00 88.44 90 PRO A N 1
ATOM 669 C CA . PRO A 1 90 ? 39.740 5.396 -52.448 1.00 88.44 90 PRO A CA 1
ATOM 670 C C . PRO A 1 90 ? 38.871 6.206 -51.476 1.00 88.44 90 PRO A C 1
ATOM 672 O O . PRO A 1 90 ? 38.310 5.630 -50.544 1.00 88.44 90 PRO A O 1
ATOM 675 N N . ALA A 1 91 ? 38.713 7.516 -51.699 1.00 88.75 91 ALA A N 1
ATOM 676 C CA . ALA A 1 91 ? 37.917 8.387 -50.833 1.00 88.75 91 ALA A CA 1
ATOM 677 C C . ALA A 1 91 ? 36.425 8.016 -50.862 1.00 88.75 91 ALA A C 1
ATOM 679 O O . ALA A 1 91 ? 35.803 7.871 -49.809 1.00 88.75 91 ALA A O 1
ATOM 680 N N . VAL A 1 92 ? 35.869 7.772 -52.054 1.00 89.38 92 VAL A N 1
ATOM 681 C CA . VAL A 1 92 ? 34.466 7.355 -52.219 1.00 89.38 92 VAL A CA 1
ATOM 682 C C . VAL A 1 92 ? 34.227 5.980 -51.595 1.00 89.38 92 VAL A C 1
ATOM 684 O O . VAL A 1 92 ? 33.289 5.811 -50.815 1.00 89.38 92 VAL A O 1
ATOM 687 N N . LYS A 1 93 ? 35.102 5.000 -51.860 1.00 90.88 93 LYS A N 1
ATOM 688 C CA . LYS A 1 93 ? 34.989 3.654 -51.274 1.00 90.88 93 LYS A CA 1
ATOM 689 C C . LYS A 1 93 ? 35.039 3.695 -49.746 1.00 90.88 93 LYS A C 1
ATOM 691 O O . LYS A 1 93 ? 34.213 3.060 -49.094 1.00 90.88 93 LYS A O 1
ATOM 696 N N . ASN A 1 94 ? 35.974 4.452 -49.174 1.00 92.25 94 ASN A N 1
ATOM 697 C CA . ASN A 1 94 ? 36.098 4.583 -47.723 1.00 92.25 94 ASN A CA 1
ATOM 698 C C . ASN A 1 94 ? 34.875 5.276 -47.109 1.00 92.25 94 ASN A C 1
ATOM 700 O O . ASN A 1 94 ? 34.407 4.836 -46.062 1.00 92.25 94 ASN A O 1
ATOM 704 N N . GLY A 1 95 ? 34.311 6.290 -47.775 1.00 93.56 95 GLY A N 1
ATOM 705 C CA . GLY A 1 95 ? 33.072 6.944 -47.347 1.00 93.56 95 GLY A CA 1
ATOM 706 C C . GLY A 1 95 ? 31.871 5.993 -47.330 1.00 93.56 95 GLY A C 1
ATOM 707 O O . GLY A 1 95 ? 31.127 5.959 -46.351 1.00 93.56 95 GLY A O 1
ATOM 708 N N . LEU A 1 96 ? 31.710 5.164 -48.369 1.00 93.44 96 LEU A N 1
ATOM 709 C CA . LEU A 1 96 ? 30.641 4.158 -48.427 1.00 93.44 96 LEU A CA 1
ATOM 710 C C . LEU A 1 96 ? 30.813 3.075 -47.354 1.00 93.44 96 LEU A C 1
ATOM 712 O O . LEU A 1 96 ? 29.845 2.738 -46.678 1.00 93.44 96 LEU A O 1
ATOM 716 N N . VAL A 1 97 ? 32.034 2.566 -47.154 1.00 95.31 97 VAL A N 1
ATOM 717 C CA . VAL A 1 97 ? 32.322 1.575 -46.103 1.00 95.31 97 VAL A CA 1
ATOM 718 C C . VAL A 1 97 ? 32.093 2.165 -44.710 1.00 95.31 97 VAL A C 1
ATOM 720 O O . VAL A 1 97 ? 31.504 1.501 -43.860 1.00 95.31 97 VAL A O 1
ATOM 723 N N . ALA A 1 98 ? 32.512 3.410 -44.465 1.00 95.38 98 ALA A N 1
ATOM 724 C CA . ALA A 1 98 ? 32.257 4.097 -43.201 1.00 95.38 98 ALA A CA 1
ATOM 725 C C . ALA A 1 98 ? 30.753 4.270 -42.956 1.00 95.38 98 ALA A C 1
ATOM 727 O O . ALA A 1 98 ? 30.273 3.958 -41.869 1.00 95.38 98 ALA A O 1
ATOM 728 N N . ARG A 1 99 ? 29.989 4.676 -43.979 1.00 94.50 99 ARG A N 1
ATOM 729 C CA . ARG A 1 99 ? 28.533 4.811 -43.872 1.00 94.50 99 ARG A CA 1
ATOM 730 C C . ARG A 1 99 ? 27.837 3.472 -43.644 1.00 94.50 99 ARG A C 1
ATOM 732 O O . ARG A 1 99 ? 26.933 3.404 -42.822 1.00 94.50 99 ARG A O 1
ATOM 739 N N . GLN A 1 100 ? 28.267 2.408 -44.322 1.00 95.31 100 GLN A N 1
ATOM 740 C CA . GLN A 1 100 ? 27.748 1.062 -44.086 1.00 95.31 100 GLN A CA 1
ATOM 741 C C . GLN A 1 100 ? 28.012 0.616 -42.644 1.00 95.31 100 GLN A C 1
ATOM 743 O O . GLN A 1 100 ? 27.100 0.130 -41.985 1.00 95.31 100 GLN A O 1
ATOM 748 N N . ARG A 1 101 ? 29.236 0.814 -42.135 1.00 96.38 101 ARG A N 1
ATOM 749 C CA . ARG A 1 101 ? 29.582 0.496 -40.741 1.00 96.38 101 ARG A CA 1
ATOM 750 C C . ARG A 1 101 ? 28.753 1.301 -39.748 1.00 96.38 101 ARG A C 1
ATOM 752 O O . ARG A 1 101 ? 28.287 0.723 -38.776 1.00 96.38 101 ARG A O 1
ATOM 759 N N . GLN A 1 102 ? 28.540 2.590 -40.009 1.00 96.56 102 GLN A N 1
ATOM 760 C CA . GLN A 1 102 ? 27.703 3.436 -39.163 1.00 96.56 102 GLN A CA 1
ATOM 761 C C . GLN A 1 102 ? 26.264 2.919 -39.124 1.00 96.56 102 GLN A C 1
ATOM 763 O O . GLN A 1 102 ? 25.734 2.704 -38.045 1.00 96.56 102 GLN A O 1
ATOM 768 N N . ILE A 1 103 ? 25.663 2.633 -40.284 1.00 96.69 103 ILE A N 1
ATOM 769 C CA . ILE A 1 103 ? 24.291 2.110 -40.357 1.00 96.69 103 ILE A CA 1
ATOM 770 C C . ILE A 1 103 ? 24.175 0.772 -39.624 1.00 96.69 103 ILE A C 1
ATOM 772 O O . ILE A 1 103 ? 23.223 0.575 -38.880 1.00 96.69 103 ILE A O 1
ATOM 776 N N . LEU A 1 104 ? 25.134 -0.140 -39.809 1.00 96.94 104 LEU A N 1
ATOM 777 C CA . LEU A 1 104 ? 25.133 -1.417 -39.093 1.00 96.94 104 LEU A CA 1
ATOM 778 C C . LEU A 1 104 ? 25.243 -1.205 -37.579 1.00 96.94 104 LEU A C 1
ATOM 780 O O . LEU A 1 104 ? 24.458 -1.778 -36.834 1.00 96.94 104 LEU A O 1
ATOM 784 N N . SER A 1 105 ? 26.140 -0.320 -37.135 1.00 97.06 105 SER A N 1
ATOM 785 C CA . SER A 1 105 ? 26.276 0.035 -35.719 1.00 97.06 105 SER A CA 1
ATOM 786 C C . SER A 1 105 ? 24.999 0.654 -35.148 1.00 97.06 105 SER A C 1
ATOM 788 O O . SER A 1 105 ? 24.623 0.338 -34.024 1.00 97.06 105 SER A O 1
ATOM 790 N N . ASP A 1 106 ? 24.332 1.531 -35.898 1.00 95.75 106 ASP A N 1
ATOM 791 C CA . ASP A 1 106 ? 23.097 2.186 -35.467 1.00 95.75 106 ASP A CA 1
ATOM 792 C C . ASP A 1 106 ? 21.941 1.176 -35.384 1.00 95.75 106 ASP A C 1
ATOM 794 O O . ASP A 1 106 ? 21.144 1.219 -34.447 1.00 95.75 106 ASP A O 1
ATOM 798 N N . VAL A 1 107 ? 21.868 0.228 -36.328 1.00 97.25 107 VAL A N 1
ATOM 799 C CA . VAL A 1 107 ? 20.888 -0.870 -36.312 1.00 97.25 107 VAL A CA 1
ATOM 800 C C . VAL A 1 107 ? 21.136 -1.808 -35.132 1.00 97.25 107 VAL A C 1
ATOM 802 O O . VAL A 1 107 ? 20.187 -2.157 -34.431 1.00 97.25 107 VAL A O 1
ATOM 805 N N . ASP A 1 108 ? 22.390 -2.177 -34.873 1.00 97.38 108 ASP A N 1
ATOM 806 C CA . ASP A 1 108 ? 22.755 -3.027 -33.738 1.00 97.38 108 ASP A CA 1
ATOM 807 C C . ASP A 1 108 ? 22.453 -2.330 -32.404 1.00 97.38 108 ASP A C 1
ATOM 809 O O . ASP A 1 108 ? 21.877 -2.943 -31.501 1.00 97.38 108 ASP A O 1
ATOM 813 N N . ALA A 1 109 ? 22.759 -1.034 -32.289 1.00 96.81 109 ALA A N 1
ATOM 814 C CA . ALA A 1 109 ? 22.438 -0.231 -31.112 1.00 96.81 109 ALA A CA 1
ATOM 815 C C . ALA A 1 109 ? 20.922 -0.108 -30.898 1.00 96.81 109 ALA A C 1
ATOM 817 O O . ALA A 1 109 ? 20.440 -0.280 -29.778 1.00 96.81 109 ALA A O 1
ATOM 818 N N . ALA A 1 110 ? 20.151 0.129 -31.963 1.00 96.19 110 ALA A N 1
ATOM 819 C CA . ALA A 1 110 ? 18.693 0.177 -31.892 1.00 96.19 110 ALA A CA 1
ATOM 820 C C . ALA A 1 110 ? 18.094 -1.184 -31.497 1.00 96.19 110 ALA A C 1
ATOM 822 O O . ALA A 1 110 ? 17.178 -1.245 -30.677 1.00 96.1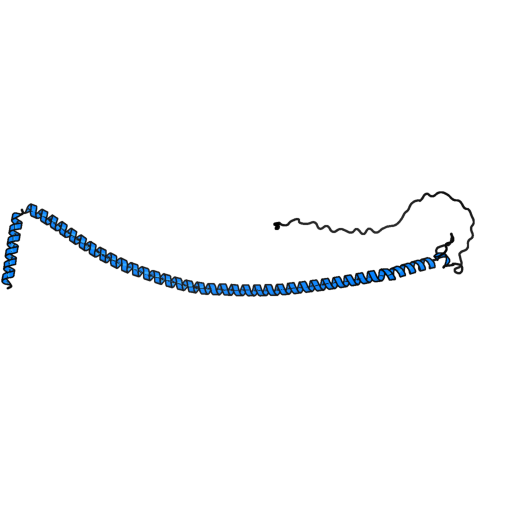9 110 ALA A O 1
ATOM 823 N N . ALA A 1 111 ? 18.629 -2.286 -32.032 1.00 96.94 111 ALA A N 1
ATOM 824 C CA . ALA A 1 111 ? 18.207 -3.633 -31.666 1.00 96.94 111 ALA A CA 1
ATOM 825 C C . ALA A 1 111 ? 18.540 -3.958 -30.201 1.00 96.94 111 ALA A C 1
ATOM 827 O O . ALA A 1 111 ? 17.717 -4.559 -29.510 1.00 96.94 111 ALA A O 1
ATOM 828 N N . ALA A 1 112 ? 19.711 -3.541 -29.712 1.00 97.25 112 ALA A N 1
ATOM 829 C CA . ALA A 1 112 ? 20.092 -3.686 -28.310 1.00 97.25 112 ALA A CA 1
ATOM 830 C C . ALA A 1 112 ? 19.163 -2.882 -27.389 1.00 97.25 112 ALA A C 1
ATOM 832 O O . ALA A 1 112 ? 18.618 -3.444 -26.442 1.00 97.25 112 ALA A O 1
ATOM 833 N N . MET A 1 113 ? 18.898 -1.615 -27.723 1.00 96.56 113 MET A N 1
ATOM 834 C CA . MET A 1 113 ? 17.975 -0.758 -26.975 1.00 96.56 113 MET A CA 1
ATOM 835 C C . MET A 1 113 ? 16.555 -1.338 -26.944 1.00 96.56 113 MET A C 1
ATOM 837 O O . MET A 1 113 ? 15.907 -1.314 -25.902 1.00 96.56 113 MET A O 1
ATOM 841 N N . LYS A 1 114 ? 16.076 -1.910 -28.060 1.00 97.19 114 LYS A N 1
ATOM 842 C CA . LYS A 1 114 ? 14.774 -2.590 -28.108 1.00 97.19 114 LYS A CA 1
ATOM 843 C C . LYS A 1 114 ? 14.730 -3.781 -27.152 1.00 97.19 114 LYS A C 1
ATOM 845 O O . LYS A 1 114 ? 13.788 -3.883 -26.378 1.00 97.19 114 LYS A O 1
ATOM 850 N N . ARG A 1 115 ? 15.743 -4.653 -27.182 1.00 97.62 115 ARG A N 1
ATOM 851 C CA . ARG A 1 115 ? 15.810 -5.822 -26.287 1.00 97.62 115 ARG A CA 1
ATOM 852 C C . ARG A 1 115 ? 15.879 -5.412 -24.821 1.00 97.62 115 ARG A C 1
ATOM 854 O O . ARG A 1 115 ? 15.247 -6.045 -23.987 1.00 97.62 115 ARG A O 1
ATOM 861 N N . GLU A 1 116 ? 16.633 -4.362 -24.505 1.00 96.75 116 GLU A N 1
ATOM 862 C CA . GLU A 1 116 ? 16.718 -3.836 -23.143 1.00 96.75 116 GLU A CA 1
ATOM 863 C C . GLU A 1 116 ? 15.371 -3.268 -22.680 1.00 96.75 116 GLU A C 1
ATOM 865 O O . GLU A 1 116 ? 14.934 -3.554 -21.569 1.00 96.75 116 GLU A O 1
ATOM 870 N N . ALA A 1 117 ? 14.677 -2.522 -23.543 1.00 96.81 117 ALA A N 1
ATOM 871 C CA . ALA A 1 117 ? 13.341 -2.012 -23.254 1.00 96.81 117 ALA A CA 1
ATOM 872 C C . ALA A 1 117 ? 12.312 -3.142 -23.076 1.00 96.81 117 ALA A C 1
ATOM 874 O O . ALA A 1 117 ? 11.481 -3.067 -22.175 1.00 96.81 117 ALA A O 1
ATOM 875 N N . GLU A 1 118 ? 12.379 -4.195 -23.895 1.00 96.94 118 GLU A N 1
ATOM 876 C CA . GLU A 1 118 ? 11.531 -5.388 -23.766 1.00 96.94 118 GLU A CA 1
ATOM 877 C C . GLU A 1 118 ? 11.806 -6.136 -22.454 1.00 96.94 118 GLU A C 1
ATOM 879 O O . GLU A 1 118 ? 10.866 -6.476 -21.742 1.00 96.94 118 GLU A O 1
ATOM 884 N N . ALA A 1 119 ? 13.077 -6.319 -22.084 1.00 97.50 119 ALA A N 1
ATOM 885 C CA . ALA A 1 119 ? 13.450 -6.951 -20.819 1.00 97.50 119 ALA A CA 1
ATOM 886 C C . ALA A 1 119 ? 12.987 -6.129 -19.604 1.00 97.50 119 ALA A C 1
ATOM 888 O O . ALA A 1 119 ? 12.469 -6.683 -18.636 1.00 97.50 119 ALA A O 1
ATOM 889 N N . GLN A 1 120 ? 13.127 -4.800 -19.659 1.00 97.06 120 GLN A N 1
ATOM 890 C CA . GLN A 1 120 ? 12.607 -3.913 -18.617 1.00 97.06 120 GLN A CA 1
ATOM 891 C C . GLN A 1 120 ? 11.080 -3.979 -18.532 1.00 97.06 120 GLN A C 1
ATOM 893 O O . GLN A 1 120 ? 10.534 -3.981 -17.431 1.00 97.06 120 GLN A O 1
ATOM 898 N N . LEU A 1 121 ? 10.383 -4.044 -19.669 1.00 97.38 121 LEU A N 1
ATOM 899 C CA . LEU A 1 121 ? 8.929 -4.179 -19.698 1.00 97.38 121 LEU A CA 1
ATOM 900 C C . LEU A 1 121 ? 8.482 -5.476 -19.016 1.00 97.38 121 LEU A C 1
ATOM 902 O O . LEU A 1 121 ? 7.638 -5.417 -18.128 1.00 97.38 121 LEU A O 1
ATOM 906 N N . GLU A 1 122 ? 9.088 -6.611 -19.364 1.00 97.62 122 GLU A N 1
ATOM 907 C CA . GLU A 1 122 ? 8.786 -7.909 -18.748 1.00 97.62 122 GLU A CA 1
ATOM 908 C C . GLU A 1 122 ? 9.053 -7.897 -17.233 1.00 97.62 122 GLU A C 1
ATOM 910 O O . GLU A 1 122 ? 8.254 -8.399 -16.434 1.00 97.62 122 GLU A O 1
ATOM 915 N N . GLU A 1 123 ? 10.149 -7.262 -16.807 1.00 97.31 123 GLU A N 1
ATOM 916 C CA . GLU A 1 123 ? 10.454 -7.089 -15.391 1.00 97.31 123 GLU A CA 1
ATOM 917 C C . GLU A 1 123 ? 9.393 -6.232 -14.682 1.00 97.31 123 GLU A C 1
ATOM 919 O O . GLU A 1 123 ? 8.935 -6.589 -13.591 1.00 97.31 123 GLU A O 1
ATOM 924 N N . TYR A 1 124 ? 8.968 -5.119 -15.284 1.00 97.69 124 TYR A N 1
ATOM 925 C CA . TYR A 1 124 ? 7.922 -4.270 -14.715 1.00 97.69 124 TYR A CA 1
ATOM 926 C C . TYR A 1 124 ? 6.566 -4.972 -14.671 1.00 97.69 124 TYR A C 1
ATOM 928 O O . TYR A 1 124 ? 5.881 -4.874 -13.655 1.00 97.69 124 TYR A O 1
ATOM 936 N N . GLU A 1 125 ? 6.190 -5.711 -15.711 1.00 97.38 125 GLU A N 1
ATOM 937 C CA . GLU A 1 125 ? 4.961 -6.507 -15.740 1.00 97.38 125 GLU A CA 1
ATOM 938 C C . GLU A 1 125 ? 4.966 -7.572 -14.640 1.00 97.38 125 GLU A C 1
ATOM 940 O O . GLU A 1 125 ? 3.999 -7.694 -13.886 1.00 97.38 125 GLU A O 1
ATOM 945 N N . THR A 1 126 ? 6.089 -8.270 -14.462 1.00 97.62 126 THR A N 1
ATOM 946 C CA . THR A 1 126 ? 6.262 -9.259 -13.389 1.00 97.62 126 THR A CA 1
ATOM 947 C C . THR A 1 126 ? 6.161 -8.611 -12.008 1.00 97.62 126 THR A C 1
ATOM 949 O O . THR A 1 126 ? 5.473 -9.123 -11.119 1.00 97.62 126 THR A O 1
ATOM 952 N N . ARG A 1 127 ? 6.811 -7.455 -11.811 1.00 97.12 127 ARG A N 1
ATOM 953 C CA . ARG A 1 127 ? 6.730 -6.687 -10.558 1.00 97.12 127 ARG A CA 1
ATOM 954 C C . ARG A 1 127 ? 5.302 -6.220 -10.281 1.00 97.12 127 ARG A C 1
ATOM 956 O O . ARG A 1 127 ? 4.850 -6.332 -9.146 1.00 97.12 127 ARG A O 1
ATOM 963 N N . LEU A 1 128 ? 4.577 -5.743 -11.293 1.00 97.69 128 LEU A N 1
ATOM 964 C CA . LEU A 1 128 ? 3.179 -5.330 -11.159 1.00 97.69 128 LEU A CA 1
ATOM 965 C C . LEU A 1 128 ? 2.279 -6.512 -10.803 1.00 97.69 128 LEU A C 1
ATOM 967 O O . LEU A 1 128 ? 1.504 -6.409 -9.855 1.00 97.69 128 LEU A O 1
ATOM 971 N N . ALA A 1 129 ? 2.420 -7.646 -11.490 1.00 97.12 129 ALA A N 1
ATOM 972 C CA . ALA A 1 129 ? 1.666 -8.857 -11.183 1.00 97.12 129 ALA A CA 1
ATOM 973 C C . ALA A 1 129 ? 1.899 -9.298 -9.729 1.00 97.12 129 ALA A C 1
ATOM 975 O O . ALA A 1 129 ? 0.945 -9.513 -8.977 1.00 97.12 129 ALA A O 1
ATOM 976 N N . ARG A 1 130 ? 3.161 -9.325 -9.291 1.00 97.25 130 ARG A N 1
ATOM 977 C CA . ARG A 1 130 ? 3.520 -9.635 -7.904 1.00 97.25 130 ARG A CA 1
ATOM 978 C C . ARG A 1 130 ? 2.905 -8.648 -6.910 1.00 97.25 130 ARG A C 1
ATOM 980 O O . ARG A 1 130 ? 2.286 -9.085 -5.948 1.00 97.25 130 ARG A O 1
ATOM 987 N N . LEU A 1 131 ? 3.011 -7.342 -7.156 1.00 97.75 131 LEU A N 1
ATOM 988 C CA . LEU A 1 131 ? 2.419 -6.319 -6.287 1.00 97.75 131 LEU A CA 1
ATOM 989 C C . LEU A 1 131 ? 0.896 -6.450 -6.196 1.00 97.75 131 LEU A C 1
ATOM 991 O O . LEU A 1 131 ? 0.330 -6.272 -5.118 1.00 97.75 131 LEU A O 1
ATOM 995 N N . THR A 1 132 ? 0.218 -6.777 -7.299 1.00 96.56 132 THR A N 1
ATOM 996 C CA . THR A 1 132 ? -1.234 -7.004 -7.273 1.00 96.56 132 THR A CA 1
ATOM 997 C C . THR A 1 132 ? -1.607 -8.236 -6.453 1.00 96.56 132 THR A C 1
ATOM 999 O O . THR A 1 132 ? -2.558 -8.165 -5.676 1.00 96.56 132 THR A O 1
ATOM 1002 N N . ALA A 1 133 ? -0.837 -9.324 -6.553 1.00 97.19 133 ALA A N 1
ATOM 1003 C CA . ALA A 1 133 ? -1.037 -10.521 -5.741 1.00 97.19 133 ALA A CA 1
ATOM 1004 C C . ALA A 1 133 ? -0.782 -10.245 -4.249 1.00 97.19 133 ALA A C 1
ATOM 1006 O O . ALA A 1 133 ? -1.641 -10.545 -3.423 1.00 97.19 133 ALA A O 1
ATOM 1007 N N . GLU A 1 134 ? 0.334 -9.589 -3.909 1.00 97.44 134 GLU A N 1
ATOM 1008 C CA . GLU A 1 134 ? 0.660 -9.196 -2.529 1.00 97.44 134 GLU A CA 1
ATOM 1009 C C . GLU A 1 134 ? -0.415 -8.266 -1.945 1.00 97.44 134 GLU A C 1
ATOM 1011 O O . GLU A 1 134 ? -0.843 -8.430 -0.807 1.00 97.44 134 GLU A O 1
ATOM 1016 N N . THR A 1 135 ? -0.927 -7.321 -2.736 1.00 97.50 135 THR A N 1
ATOM 1017 C CA . THR A 1 135 ? -2.002 -6.417 -2.301 1.00 97.50 135 THR A CA 1
ATOM 1018 C C . THR A 1 135 ? -3.297 -7.174 -2.004 1.00 97.50 135 THR A C 1
ATOM 1020 O O . THR A 1 135 ? -3.976 -6.868 -1.023 1.00 97.50 135 THR A O 1
ATOM 1023 N N . GLN A 1 136 ? -3.660 -8.158 -2.832 1.00 97.19 136 GLN A N 1
ATOM 1024 C CA . GLN A 1 136 ? -4.835 -8.999 -2.587 1.00 97.19 136 GLN A CA 1
ATOM 1025 C C . GLN A 1 136 ? -4.657 -9.868 -1.339 1.00 97.19 136 GLN A C 1
ATOM 1027 O O . GLN A 1 136 ? -5.594 -10.002 -0.551 1.00 97.19 136 GLN A O 1
ATOM 1032 N N . GLU A 1 137 ? -3.460 -10.415 -1.131 1.00 97.75 137 GLU A N 1
ATOM 1033 C CA . GLU A 1 137 ? -3.121 -11.182 0.066 1.00 97.75 137 GLU A CA 1
ATOM 1034 C C . GLU A 1 137 ? -3.226 -10.322 1.329 1.00 97.75 137 GLU A C 1
ATOM 1036 O O . GLU A 1 137 ? -3.912 -10.716 2.272 1.00 97.75 137 GLU A O 1
ATOM 1041 N N . ILE A 1 138 ? -2.658 -9.110 1.314 1.00 97.75 138 ILE A N 1
ATOM 1042 C CA . ILE A 1 138 ? -2.756 -8.150 2.422 1.00 97.75 138 ILE A CA 1
ATOM 1043 C C . ILE A 1 138 ? -4.215 -7.776 2.693 1.00 97.75 138 ILE A C 1
ATOM 1045 O O . ILE A 1 138 ? -4.644 -7.745 3.844 1.00 97.75 138 ILE A O 1
ATOM 1049 N N . GLN A 1 139 ? -5.010 -7.497 1.657 1.00 97.75 139 GLN A N 1
ATOM 1050 C CA . GLN A 1 139 ? -6.427 -7.177 1.850 1.00 97.75 139 GLN A CA 1
ATOM 1051 C C . GLN A 1 139 ? -7.183 -8.335 2.501 1.00 97.75 139 GLN A C 1
ATOM 1053 O O . GLN A 1 139 ? -7.987 -8.117 3.409 1.00 97.75 139 GLN A O 1
ATOM 1058 N N . ARG A 1 140 ? -6.905 -9.568 2.070 1.00 97.62 140 ARG A N 1
ATOM 1059 C CA . ARG A 1 140 ? -7.518 -10.761 2.646 1.00 97.62 140 ARG A CA 1
ATOM 1060 C C . ARG A 1 140 ? -7.091 -10.966 4.098 1.00 97.62 140 ARG A C 1
ATOM 1062 O O . ARG A 1 140 ? -7.960 -11.155 4.946 1.00 97.62 140 ARG A O 1
ATOM 1069 N N . SER A 1 141 ? -5.796 -10.882 4.400 1.00 96.81 141 SER A N 1
ATOM 1070 C CA . SER A 1 141 ? -5.294 -11.058 5.765 1.00 96.81 141 SER A CA 1
ATOM 1071 C C . SER A 1 141 ? -5.839 -9.984 6.704 1.00 96.81 141 SER A C 1
ATOM 1073 O O . SER A 1 141 ? -6.260 -10.301 7.811 1.00 96.81 141 SER A O 1
ATOM 1075 N N . MET A 1 142 ? -5.914 -8.729 6.248 1.00 97.00 142 MET A N 1
ATOM 1076 C CA . MET A 1 142 ? -6.487 -7.622 7.020 1.00 97.00 142 MET A CA 1
ATOM 1077 C C . MET A 1 142 ? -7.984 -7.818 7.265 1.00 97.00 142 MET A C 1
ATOM 1079 O O . MET A 1 142 ? -8.462 -7.539 8.360 1.00 97.00 142 MET A O 1
ATOM 1083 N N . ALA A 1 143 ? -8.738 -8.327 6.286 1.00 97.62 143 ALA A N 1
ATOM 1084 C CA . ALA A 1 143 ? -10.156 -8.632 6.472 1.00 97.62 143 ALA A CA 1
ATOM 1085 C C . ALA A 1 143 ? -10.372 -9.771 7.485 1.00 97.62 143 ALA A C 1
ATOM 1087 O O . ALA A 1 143 ? -11.254 -9.679 8.343 1.00 97.62 143 ALA A O 1
ATOM 1088 N N . GLU A 1 144 ? -9.556 -10.826 7.415 1.00 97.69 144 GLU A N 1
ATOM 1089 C CA . GLU A 1 144 ? -9.591 -11.947 8.360 1.00 97.69 144 GLU A CA 1
ATOM 1090 C C . GLU A 1 144 ? -9.210 -11.492 9.783 1.00 97.69 144 GLU A C 1
ATOM 1092 O O . GLU A 1 144 ? -9.924 -11.804 10.741 1.00 97.69 144 GLU A O 1
ATOM 1097 N N . GLN A 1 145 ? -8.152 -10.686 9.919 1.00 97.31 145 GLN A N 1
ATOM 1098 C CA . GLN A 1 145 ? -7.722 -10.096 11.192 1.00 97.31 145 GLN A CA 1
ATOM 1099 C C . GLN A 1 145 ? -8.779 -9.154 11.769 1.00 97.31 145 GLN A C 1
ATOM 1101 O O . GLN A 1 145 ? -9.174 -9.322 12.919 1.00 97.31 145 GLN A O 1
ATOM 1106 N N . ALA A 1 146 ? -9.326 -8.240 10.966 1.00 97.56 146 ALA A N 1
ATOM 1107 C CA . ALA A 1 146 ? -10.370 -7.319 11.408 1.00 97.56 146 ALA A CA 1
ATOM 1108 C C . ALA A 1 146 ? -11.633 -8.059 11.876 1.00 97.56 146 ALA A C 1
ATOM 1110 O O . ALA A 1 146 ? -12.268 -7.655 12.850 1.00 97.56 146 ALA A O 1
ATOM 1111 N N . ALA A 1 147 ? -12.007 -9.160 11.217 1.00 97.50 147 ALA A N 1
ATOM 1112 C CA . ALA A 1 147 ? -13.136 -9.980 11.648 1.00 97.50 147 ALA A CA 1
ATOM 1113 C C . ALA A 1 147 ? -12.871 -10.674 12.995 1.00 97.50 147 ALA A C 1
ATOM 1115 O O . ALA A 1 147 ? -13.785 -10.784 13.818 1.00 97.50 147 ALA A O 1
ATOM 1116 N N . LEU A 1 148 ? -11.641 -11.137 13.227 1.00 97.88 148 LEU A N 1
ATOM 1117 C CA . LEU A 1 148 ? -11.227 -11.757 14.483 1.00 97.88 148 LEU A CA 1
ATOM 1118 C C . LEU A 1 148 ? -11.158 -10.730 15.621 1.00 97.88 148 LEU A C 1
ATOM 1120 O O . LEU A 1 148 ? -11.776 -10.942 16.663 1.00 97.88 148 LEU A O 1
ATOM 1124 N N . GLU A 1 149 ? -10.497 -9.597 15.396 1.00 97.88 149 GLU A N 1
ATOM 1125 C CA . GLU A 1 149 ? -10.408 -8.493 16.355 1.00 97.88 149 GLU A CA 1
ATOM 1126 C C . GLU A 1 149 ? -11.789 -7.944 16.703 1.00 97.88 149 GLU A C 1
ATOM 1128 O O . GLU A 1 149 ? -12.101 -7.757 17.875 1.00 97.88 149 GLU A O 1
ATOM 1133 N N . ARG A 1 150 ? -12.677 -7.772 15.713 1.00 97.88 150 ARG A N 1
ATOM 1134 C CA . ARG A 1 150 ? -14.059 -7.344 15.964 1.00 97.88 150 ARG A CA 1
ATOM 1135 C C . ARG A 1 150 ? -14.790 -8.315 16.887 1.00 97.88 150 ARG A C 1
ATOM 1137 O O . ARG A 1 150 ? -15.507 -7.873 17.779 1.00 97.88 150 ARG A O 1
ATOM 1144 N N . LYS A 1 151 ? -14.639 -9.626 16.676 1.00 97.75 151 LYS A N 1
ATOM 1145 C CA . LYS A 1 151 ? -15.258 -10.642 17.542 1.00 97.75 151 LYS A CA 1
ATOM 1146 C C . LYS A 1 151 ? -14.700 -10.581 18.962 1.00 97.75 151 LYS A C 1
ATOM 1148 O O . LYS A 1 151 ? -15.479 -10.648 19.905 1.00 97.75 151 LYS A O 1
ATOM 1153 N N . GLN A 1 152 ? -13.384 -10.436 19.106 1.00 97.75 152 GLN A N 1
ATOM 1154 C CA . GLN A 1 152 ? -12.735 -10.319 20.413 1.00 97.75 152 GLN A CA 1
ATOM 1155 C C . GLN A 1 152 ? -13.175 -9.054 21.147 1.00 97.75 152 GLN A C 1
ATOM 1157 O O . GLN A 1 152 ? -13.592 -9.142 22.295 1.00 97.75 152 GLN A O 1
ATOM 1162 N N . LEU A 1 153 ? -13.181 -7.908 20.464 1.00 98.12 153 LEU A N 1
ATOM 1163 C CA . LEU A 1 153 ? -13.597 -6.632 21.036 1.00 98.12 153 LEU A CA 1
ATOM 1164 C C . LEU A 1 153 ? -15.068 -6.650 21.463 1.00 98.12 153 LEU A C 1
ATOM 1166 O O . LEU A 1 153 ? -15.403 -6.119 22.515 1.00 98.12 153 LEU A O 1
ATOM 1170 N N . LEU A 1 154 ? -15.950 -7.270 20.671 1.00 98.25 154 LEU A N 1
ATOM 1171 C CA . LEU A 1 154 ? -17.356 -7.431 21.049 1.00 98.25 154 LEU A CA 1
ATOM 1172 C C . LEU A 1 154 ? -17.510 -8.332 22.278 1.00 98.25 154 LEU A C 1
ATOM 1174 O O . LEU A 1 154 ? -18.219 -7.956 23.205 1.00 98.25 154 LEU A O 1
ATOM 1178 N N . ALA A 1 155 ? -16.819 -9.474 22.317 1.00 98.00 155 ALA A N 1
ATOM 1179 C CA . ALA A 1 155 ? -16.857 -10.374 23.469 1.00 98.00 155 ALA A CA 1
ATOM 1180 C C . ALA A 1 155 ? -16.299 -9.707 24.738 1.00 98.00 155 ALA A C 1
ATOM 1182 O O . ALA A 1 155 ? -16.858 -9.857 25.823 1.00 98.00 155 ALA A O 1
ATOM 1183 N N . GLU A 1 156 ? -15.221 -8.936 24.606 1.00 97.88 156 GLU A N 1
ATOM 1184 C CA . GLU A 1 156 ? -14.643 -8.173 25.706 1.00 97.88 156 GLU A CA 1
ATOM 1185 C C . GLU A 1 156 ? -15.584 -7.056 26.173 1.00 97.88 156 GLU A C 1
ATOM 1187 O O . GLU A 1 156 ? -15.800 -6.904 27.373 1.00 97.88 156 GLU A O 1
ATOM 1192 N N . ALA A 1 157 ? -16.203 -6.317 25.250 1.00 97.94 157 ALA A N 1
ATOM 1193 C CA . ALA A 1 157 ? -17.177 -5.282 25.583 1.00 97.94 157 ALA A CA 1
ATOM 1194 C C . ALA A 1 157 ? -18.414 -5.860 26.291 1.00 97.94 157 ALA A C 1
ATOM 1196 O O . ALA A 1 157 ? -18.906 -5.265 27.250 1.00 97.94 157 ALA A O 1
ATOM 1197 N N . GLU A 1 158 ? -18.902 -7.027 25.863 1.00 97.88 158 GLU A N 1
ATOM 1198 C CA . GLU A 1 158 ? -19.992 -7.744 26.535 1.00 97.88 158 GLU A CA 1
ATOM 1199 C C . GLU A 1 158 ? -19.585 -8.189 27.944 1.00 97.88 158 GLU A C 1
ATOM 1201 O O . GLU A 1 158 ? -20.313 -7.932 28.902 1.00 97.88 158 GLU A O 1
ATOM 1206 N N . ALA A 1 159 ? -18.392 -8.767 28.100 1.00 98.06 159 ALA A N 1
ATOM 1207 C CA . ALA A 1 159 ? -17.877 -9.171 29.405 1.00 98.06 159 ALA A CA 1
ATOM 1208 C C . ALA A 1 159 ? -17.690 -7.974 30.353 1.00 98.06 159 ALA A C 1
ATOM 1210 O O . ALA A 1 159 ? -18.054 -8.056 31.529 1.00 98.06 159 ALA A O 1
ATOM 1211 N N . GLN A 1 160 ? -17.168 -6.851 29.850 1.00 97.94 160 GLN A N 1
ATOM 1212 C CA . GLN A 1 160 ? -17.018 -5.613 30.617 1.00 97.94 160 GLN A CA 1
ATOM 1213 C C . GLN A 1 160 ? -18.374 -5.024 31.007 1.00 97.94 160 GLN A C 1
ATOM 1215 O O . GLN A 1 160 ? -18.549 -4.622 32.156 1.00 97.94 160 GLN A O 1
ATOM 1220 N N . ARG A 1 161 ? -19.352 -5.014 30.092 1.00 98.06 161 ARG A N 1
ATOM 1221 C CA . ARG A 1 161 ? -20.727 -4.600 30.398 1.00 98.06 161 ARG A CA 1
ATOM 1222 C C . ARG A 1 161 ? -21.300 -5.449 31.529 1.00 98.06 161 ARG A C 1
ATOM 1224 O O . ARG A 1 161 ? -21.810 -4.902 32.500 1.00 98.06 161 ARG A O 1
ATOM 1231 N N . ASP A 1 162 ? -21.195 -6.768 31.429 1.00 97.94 162 ASP A N 1
ATOM 1232 C CA . ASP A 1 162 ? -21.767 -7.683 32.419 1.00 97.94 162 ASP A CA 1
ATOM 1233 C C . ASP A 1 162 ? -21.048 -7.595 33.771 1.00 97.94 162 ASP A C 1
ATOM 1235 O O . ASP A 1 162 ? -21.659 -7.798 34.819 1.00 97.94 162 ASP A O 1
ATOM 1239 N N . ALA A 1 163 ? -19.747 -7.298 33.775 1.00 98.12 163 ALA A N 1
ATOM 1240 C CA . ALA A 1 163 ? -19.007 -6.995 34.996 1.00 98.12 163 ALA A CA 1
ATOM 1241 C C . ALA A 1 163 ? -19.457 -5.661 35.615 1.00 98.12 163 ALA A C 1
ATOM 1243 O O . ALA A 1 163 ? -19.680 -5.597 36.820 1.00 98.12 163 ALA A O 1
ATOM 1244 N N . MET A 1 164 ? -19.654 -4.621 34.799 1.00 97.81 164 MET A N 1
ATOM 1245 C CA . MET A 1 164 ? -20.115 -3.306 35.251 1.00 97.81 164 MET A CA 1
ATOM 1246 C C . MET A 1 164 ? -21.528 -3.363 35.838 1.00 97.81 164 MET A C 1
ATOM 1248 O O . MET A 1 164 ? -21.786 -2.735 36.860 1.00 97.81 164 MET A O 1
ATOM 1252 N N . VAL A 1 165 ? -22.434 -4.132 35.225 1.00 98.06 165 VAL A N 1
ATOM 1253 C CA . VAL A 1 165 ? -23.789 -4.344 35.758 1.00 98.06 165 VAL A CA 1
ATOM 1254 C C . VAL A 1 165 ? -23.728 -5.031 37.120 1.00 98.06 165 VAL A C 1
ATOM 1256 O O . VAL A 1 165 ? -24.357 -4.553 38.0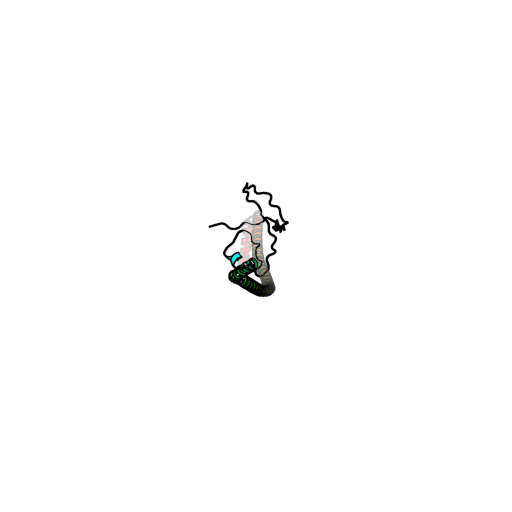58 1.00 98.06 165 VAL A O 1
ATOM 1259 N N . ARG A 1 166 ? -22.922 -6.091 37.261 1.00 97.94 166 ARG A N 1
ATOM 1260 C CA . ARG A 1 166 ? -22.747 -6.790 38.544 1.00 97.94 166 ARG A CA 1
ATOM 1261 C C . ARG A 1 166 ? -22.170 -5.881 39.632 1.00 97.94 166 ARG A C 1
ATOM 1263 O O . ARG A 1 166 ? -22.723 -5.829 40.724 1.00 97.94 166 ARG A O 1
ATOM 1270 N N . ASP A 1 167 ? -21.123 -5.115 39.325 1.00 97.94 167 ASP A N 1
ATOM 1271 C CA . ASP A 1 167 ? -20.542 -4.144 40.266 1.00 97.94 167 ASP A CA 1
ATOM 1272 C C . ASP A 1 167 ? -21.564 -3.062 40.664 1.00 97.94 167 ASP A C 1
ATOM 1274 O O . ASP A 1 167 ? -21.678 -2.700 41.834 1.00 97.94 167 ASP A O 1
ATOM 1278 N N . ALA A 1 168 ? -22.371 -2.576 39.715 1.00 97.62 168 ALA A N 1
ATOM 1279 C CA . ALA A 1 168 ? -23.435 -1.618 40.001 1.00 97.62 168 ALA A CA 1
ATOM 1280 C C . ALA A 1 168 ? -24.531 -2.214 40.900 1.00 97.62 168 ALA A C 1
ATOM 1282 O O . ALA A 1 168 ? -24.972 -1.549 41.837 1.00 97.62 168 ALA A O 1
ATOM 1283 N N . GLU A 1 169 ? -24.957 -3.456 40.655 1.00 97.44 169 GLU A N 1
ATOM 1284 C CA . GLU A 1 169 ? -25.938 -4.163 41.488 1.00 97.44 169 GLU A CA 1
ATOM 1285 C C . GLU A 1 169 ? -25.422 -4.384 42.914 1.00 97.44 169 GLU A C 1
ATOM 1287 O O . GLU A 1 169 ? -26.149 -4.135 43.879 1.00 97.44 169 GLU A O 1
ATOM 1292 N N . GLU A 1 170 ? -24.160 -4.790 43.062 1.00 97.88 170 GLU A N 1
ATOM 1293 C CA . GLU A 1 170 ? -23.516 -4.956 44.365 1.00 97.88 170 GLU A CA 1
ATOM 1294 C C . GLU A 1 170 ? -23.451 -3.623 45.119 1.00 97.88 170 GLU A C 1
ATOM 1296 O O . GLU A 1 170 ? -23.896 -3.542 46.269 1.00 97.88 170 GLU A O 1
ATOM 1301 N N . ARG A 1 171 ? -22.993 -2.548 44.463 1.00 97.25 1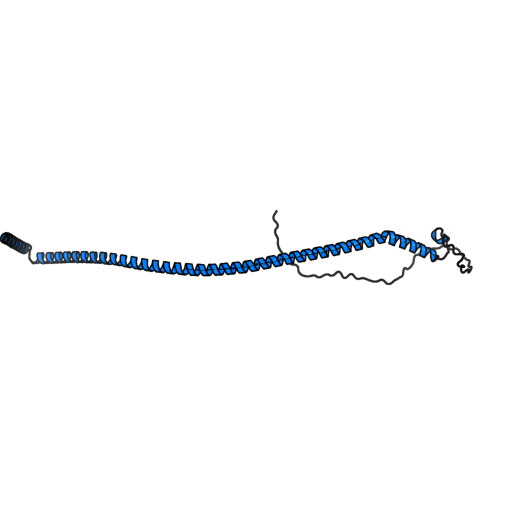71 ARG A N 1
ATOM 1302 C CA . ARG A 1 171 ? -22.958 -1.196 45.045 1.00 97.25 171 ARG A CA 1
ATOM 1303 C C . ARG A 1 171 ? -24.340 -0.713 45.459 1.00 97.25 171 ARG A C 1
ATOM 1305 O O . ARG A 1 171 ? -24.507 -0.272 46.591 1.00 97.25 171 ARG A O 1
ATOM 1312 N N . LEU A 1 172 ? -25.339 -0.834 44.585 1.00 97.62 172 LEU A N 1
ATOM 1313 C CA . LEU A 1 172 ? -26.719 -0.465 44.907 1.00 97.62 172 LEU A CA 1
ATOM 1314 C C . LEU A 1 172 ? -27.246 -1.276 46.092 1.00 97.62 172 LEU A C 1
ATOM 1316 O O . LEU A 1 172 ? -27.906 -0.721 46.967 1.00 97.62 172 LEU A O 1
ATOM 1320 N N . GLY A 1 173 ? -26.928 -2.569 46.156 1.00 96.25 173 GLY A N 1
ATOM 1321 C CA . GLY A 1 173 ? -27.270 -3.425 47.286 1.00 96.25 173 GLY A CA 1
ATOM 1322 C C . GLY A 1 173 ? -26.645 -2.948 48.600 1.00 96.25 173 GLY A C 1
ATOM 1323 O O . GLY A 1 173 ? -27.320 -2.946 49.633 1.00 96.25 173 GLY A O 1
ATOM 1324 N N . HIS A 1 174 ? -25.383 -2.517 48.571 1.00 97.31 174 HIS A N 1
ATOM 1325 C CA . HIS A 1 174 ? -24.703 -1.932 49.726 1.00 97.31 174 HIS A CA 1
ATOM 1326 C C . HIS A 1 174 ? -25.328 -0.596 50.151 1.00 97.31 174 HIS A C 1
ATOM 1328 O O . HIS A 1 174 ? -25.664 -0.441 51.326 1.00 97.31 174 HIS A O 1
ATOM 1334 N N . GLU A 1 175 ? -25.565 0.316 49.208 1.00 97.12 175 GLU A N 1
ATOM 1335 C CA . GLU A 1 175 ? -26.174 1.628 49.469 1.00 97.12 175 GLU A CA 1
ATOM 1336 C C . GLU A 1 175 ? -27.607 1.500 50.005 1.00 97.12 175 GLU A C 1
ATOM 1338 O O . GLU A 1 175 ? -27.973 2.143 50.987 1.00 97.12 175 GLU A O 1
ATOM 1343 N N . LEU A 1 176 ? -28.418 0.597 49.443 1.00 97.50 176 LEU A N 1
ATOM 1344 C CA . LEU A 1 176 ? -29.777 0.325 49.925 1.00 97.50 176 LEU A CA 1
ATOM 1345 C C . LEU A 1 176 ? -29.786 -0.183 51.369 1.00 97.50 176 LEU A C 1
ATOM 1347 O O . LEU A 1 176 ? -30.646 0.213 52.157 1.00 97.50 176 LEU A O 1
ATOM 1351 N N . ARG A 1 177 ? -28.845 -1.063 51.732 1.00 96.81 177 ARG A N 1
ATOM 1352 C CA . ARG A 1 177 ? -28.720 -1.562 53.111 1.00 96.81 177 ARG A CA 1
ATOM 1353 C C . ARG A 1 177 ? -28.280 -0.449 54.057 1.00 96.81 177 ARG A C 1
ATOM 1355 O O . ARG A 1 177 ? -28.912 -0.281 55.098 1.00 96.81 177 ARG A O 1
ATOM 1362 N N . ALA A 1 178 ? -27.264 0.325 53.675 1.00 96.56 178 ALA A N 1
ATOM 1363 C CA . ALA A 1 178 ? -26.764 1.447 54.464 1.00 96.56 178 ALA A CA 1
ATOM 1364 C C . ALA A 1 178 ? -27.855 2.507 54.696 1.00 96.56 178 ALA A C 1
ATOM 1366 O O . ALA A 1 178 ? -28.120 2.880 55.841 1.00 96.56 178 ALA A O 1
ATOM 1367 N N . HIS A 1 179 ? -28.566 2.917 53.641 1.00 96.94 179 HIS A N 1
ATOM 1368 C CA . HIS A 1 179 ? -29.683 3.855 53.743 1.00 96.94 179 HIS A CA 1
ATOM 1369 C C . HIS A 1 179 ? -30.844 3.305 54.564 1.00 96.94 179 HIS A C 1
ATOM 1371 O O . HIS A 1 179 ? -31.431 4.041 55.354 1.00 96.94 179 HIS A O 1
ATOM 1377 N N . ARG A 1 180 ? -31.174 2.015 54.439 1.00 96.94 180 ARG A N 1
ATOM 1378 C CA . ARG A 1 180 ? -32.218 1.401 55.268 1.00 96.94 180 ARG A CA 1
ATOM 1379 C C . ARG A 1 180 ? -31.858 1.442 56.750 1.00 96.94 180 ARG A C 1
ATOM 1381 O O . ARG A 1 180 ? -32.713 1.762 57.570 1.00 96.94 180 ARG A O 1
ATOM 1388 N N . GLU A 1 181 ? -30.615 1.124 57.096 1.00 96.88 181 GLU A N 1
ATOM 1389 C CA . GLU A 1 181 ? -30.145 1.177 58.482 1.00 96.88 181 GLU A CA 1
ATOM 1390 C C . GLU A 1 181 ? -30.137 2.614 59.020 1.00 96.88 181 GLU A C 1
ATOM 1392 O O . GLU A 1 181 ? -30.522 2.852 60.165 1.00 96.88 181 GLU A O 1
ATOM 1397 N N . GLN A 1 182 ? -29.752 3.583 58.188 1.00 97.06 182 GLN A N 1
ATOM 1398 C CA . GLN A 1 182 ? -29.820 5.003 58.527 1.00 97.06 182 GLN A CA 1
ATOM 1399 C C . GLN A 1 182 ? -31.265 5.462 58.767 1.00 97.06 182 GLN A C 1
ATOM 1401 O O . GLN A 1 182 ? -31.547 6.016 59.822 1.00 97.06 182 GLN A O 1
ATOM 1406 N N . MET A 1 183 ? -32.202 5.128 57.876 1.00 96.94 183 MET A N 1
ATOM 1407 C CA . MET A 1 183 ? -33.623 5.467 58.035 1.00 96.94 183 MET A CA 1
ATOM 1408 C C . MET A 1 183 ? -34.246 4.863 59.295 1.00 96.94 183 MET A C 1
ATOM 1410 O O . MET A 1 183 ? -35.050 5.516 59.953 1.00 96.94 183 MET A O 1
ATOM 1414 N N . ILE A 1 184 ? -33.873 3.632 59.663 1.00 97.12 184 ILE A N 1
ATOM 1415 C CA . ILE A 1 184 ? -34.336 3.019 60.917 1.00 97.12 184 ILE A CA 1
ATOM 1416 C C . ILE A 1 184 ? -33.782 3.782 62.125 1.00 97.12 184 ILE A C 1
ATOM 1418 O O . ILE A 1 184 ? -34.531 4.050 63.063 1.00 97.12 184 ILE A O 1
ATOM 1422 N N . ARG A 1 185 ? -32.495 4.154 62.110 1.00 97.38 185 ARG A N 1
ATOM 1423 C CA . ARG A 1 185 ? -31.890 4.963 63.180 1.00 97.38 185 ARG A CA 1
ATOM 1424 C C . ARG A 1 185 ? -32.566 6.325 63.316 1.00 97.38 185 ARG A C 1
ATOM 1426 O O . ARG A 1 185 ? -32.910 6.706 64.433 1.00 97.38 185 ARG A O 1
ATOM 1433 N N . ASP A 1 186 ? -32.804 7.006 62.201 1.00 96.50 186 ASP A N 1
ATOM 1434 C CA . ASP A 1 186 ? -33.462 8.314 62.175 1.00 96.50 186 ASP A CA 1
ATOM 1435 C C . ASP A 1 186 ? -34.902 8.212 62.700 1.00 96.50 186 ASP A C 1
ATOM 1437 O O . ASP A 1 186 ? -35.292 8.980 63.575 1.00 96.50 186 ASP A O 1
ATOM 1441 N N . ALA A 1 187 ? -35.661 7.194 62.275 1.00 96.81 187 ALA A N 1
ATOM 1442 C CA . ALA A 1 187 ? -37.020 6.952 62.762 1.00 96.81 187 ALA A CA 1
ATOM 1443 C C . ALA A 1 187 ? -37.074 6.646 64.270 1.00 96.81 187 ALA A C 1
ATOM 1445 O O . ALA A 1 187 ? -37.982 7.114 64.958 1.00 96.81 187 ALA A O 1
ATOM 1446 N N . ILE A 1 188 ? -36.112 5.880 64.802 1.00 97.12 188 ILE A N 1
ATOM 1447 C CA . ILE A 1 188 ? -36.001 5.629 66.248 1.00 97.12 188 ILE A CA 1
ATOM 1448 C C . ILE A 1 188 ? -35.689 6.934 66.987 1.00 97.12 188 ILE A C 1
ATOM 1450 O O . ILE A 1 188 ? -36.332 7.225 67.993 1.00 97.12 188 ILE A O 1
ATOM 1454 N N . SER A 1 189 ? -34.739 7.726 66.486 1.00 97.12 189 SER A N 1
ATOM 1455 C CA . SER A 1 189 ? -34.375 9.025 67.065 1.00 97.12 189 SER A CA 1
ATOM 1456 C C . SER A 1 189 ? -35.572 9.982 67.108 1.00 97.12 189 SER A C 1
ATOM 1458 O O . SER A 1 189 ? -35.877 10.560 68.152 1.00 97.12 189 SER A O 1
A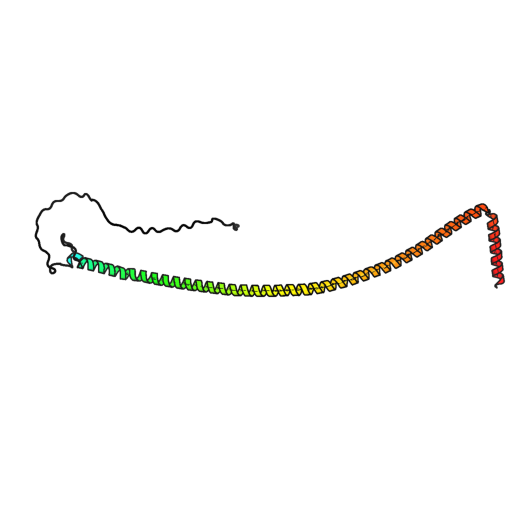TOM 1460 N N . ASP A 1 190 ? -36.321 10.081 66.007 1.00 96.44 190 ASP A N 1
ATOM 1461 C CA . ASP A 1 190 ? -37.531 10.898 65.931 1.00 96.44 190 ASP A CA 1
ATOM 1462 C C . ASP A 1 190 ? -38.639 10.396 66.861 1.00 96.44 190 ASP A C 1
ATOM 1464 O O . ASP A 1 190 ? -39.298 11.206 67.513 1.00 96.44 190 ASP A O 1
ATOM 1468 N N . ALA A 1 191 ? -38.828 9.078 66.979 1.00 95.69 191 ALA A N 1
ATOM 1469 C CA . ALA A 1 191 ? -39.796 8.498 67.907 1.00 95.69 191 ALA A CA 1
ATOM 1470 C C . ALA A 1 191 ? -39.440 8.796 69.372 1.00 95.69 191 ALA A C 1
ATOM 1472 O O . ALA A 1 191 ? -40.327 9.148 70.151 1.00 95.69 191 ALA A O 1
ATOM 1473 N N . VAL A 1 192 ? -38.157 8.701 69.743 1.00 96.44 192 VAL A N 1
ATOM 1474 C CA . VAL A 1 192 ? -37.671 9.068 71.084 1.00 96.44 192 VAL A CA 1
ATOM 1475 C C . VAL A 1 192 ? -37.913 10.551 71.345 1.00 96.44 192 VAL A C 1
ATOM 1477 O O . VAL A 1 192 ? -38.509 10.891 72.362 1.00 96.44 192 VAL A O 1
ATOM 1480 N N . ARG A 1 193 ? -37.557 11.428 70.401 1.00 96.50 193 ARG A N 1
ATOM 1481 C CA . ARG A 1 193 ? -37.796 12.873 70.509 1.00 96.50 193 ARG A CA 1
ATOM 1482 C C . ARG A 1 193 ? -39.283 13.203 70.683 1.00 96.50 193 ARG A C 1
ATOM 1484 O O . ARG A 1 193 ? -39.645 13.984 71.557 1.00 96.50 193 ARG A O 1
ATOM 1491 N N . LEU A 1 194 ? -40.164 12.578 69.901 1.00 95.19 194 LEU A N 1
ATOM 1492 C CA . LEU A 1 194 ? -41.620 12.733 70.031 1.00 95.19 194 LEU A CA 1
ATOM 1493 C C . LEU A 1 194 ? -42.148 12.220 71.378 1.00 95.19 194 LEU A C 1
ATOM 1495 O O . LEU A 1 194 ? -43.040 12.846 71.957 1.00 95.19 194 LEU A O 1
ATOM 1499 N N . ALA A 1 195 ? -41.612 11.106 71.883 1.00 94.12 195 ALA A N 1
ATOM 1500 C CA . ALA A 1 195 ? -41.965 10.567 73.193 1.00 94.12 195 ALA A CA 1
ATOM 1501 C C . ALA A 1 195 ? -41.499 11.488 74.329 1.00 94.12 195 ALA A C 1
ATOM 1503 O O . ALA A 1 195 ? -42.269 11.739 75.253 1.00 94.12 195 ALA A O 1
ATOM 1504 N N . GLU A 1 196 ? -40.289 12.046 74.242 1.00 93.19 196 GLU A N 1
ATOM 1505 C CA . GLU A 1 196 ? -39.780 13.057 75.175 1.00 93.19 196 GLU A CA 1
ATOM 1506 C C . GLU A 1 196 ? -40.652 14.316 75.164 1.00 93.19 196 GLU A C 1
ATOM 1508 O O . GLU A 1 196 ? -41.048 14.801 76.223 1.00 93.19 196 GLU A O 1
ATOM 1513 N N . GLU A 1 197 ? -41.022 14.818 73.983 1.00 93.19 197 GLU A N 1
ATOM 1514 C CA . GLU A 1 197 ? -41.932 15.958 73.847 1.00 93.19 197 GLU A CA 1
ATOM 1515 C C . GLU A 1 197 ? -43.324 15.662 74.434 1.00 93.19 197 GLU A C 1
ATOM 1517 O O . GLU A 1 197 ? -43.919 16.531 75.075 1.00 93.19 197 GLU A O 1
ATOM 1522 N N . ALA A 1 198 ? -43.859 14.451 74.239 1.00 90.19 198 ALA A N 1
ATOM 1523 C CA . ALA A 1 198 ? -45.138 14.029 74.810 1.00 90.19 198 ALA A CA 1
ATOM 1524 C C . ALA A 1 198 ? -45.071 13.897 76.340 1.00 90.19 198 ALA A C 1
ATOM 1526 O O . ALA A 1 198 ? -45.899 14.484 77.030 1.00 90.19 198 ALA A O 1
ATOM 1527 N N . LEU A 1 199 ? -44.044 13.227 76.870 1.00 87.12 199 LEU A N 1
ATOM 1528 C CA . LEU A 1 199 ? -43.796 13.104 78.309 1.00 87.12 199 LEU A CA 1
ATOM 1529 C C . LEU A 1 199 ? -43.591 14.473 78.966 1.00 87.12 199 LEU A C 1
ATOM 1531 O O . LEU A 1 199 ? -44.126 14.723 80.042 1.00 87.12 199 LEU A O 1
ATOM 1535 N N . ALA A 1 200 ? -42.865 15.388 78.318 1.00 87.88 200 ALA A N 1
ATOM 1536 C CA . ALA A 1 200 ? -42.673 16.749 78.811 1.00 87.88 200 ALA A CA 1
ATOM 1537 C C . ALA A 1 200 ? -43.982 17.559 78.823 1.00 87.88 200 ALA A C 1
ATOM 1539 O O . ALA A 1 200 ? -44.191 18.380 79.723 1.00 87.88 200 ALA A O 1
ATOM 1540 N N . ARG A 1 201 ? -44.876 17.340 77.846 1.00 86.94 201 ARG A N 1
ATOM 1541 C CA . ARG A 1 201 ? -46.233 17.913 77.849 1.00 86.94 201 ARG A CA 1
ATOM 1542 C C . ARG A 1 201 ? -47.071 17.336 78.992 1.00 86.94 201 ARG A C 1
ATOM 1544 O O . ARG A 1 201 ? -47.625 18.113 79.765 1.00 86.94 201 ARG A O 1
ATOM 1551 N N . ASP A 1 202 ? -47.107 16.017 79.149 1.00 79.88 202 ASP A N 1
ATOM 1552 C CA . ASP A 1 202 ? -47.916 15.346 80.173 1.00 79.88 202 ASP A CA 1
ATOM 1553 C C . ASP A 1 202 ? -47.426 15.654 81.596 1.00 79.88 202 ASP A C 1
ATOM 1555 O O . ASP A 1 202 ? -48.233 15.944 82.479 1.00 79.88 202 ASP A O 1
ATOM 1559 N N . ALA A 1 203 ? -46.109 15.698 81.823 1.00 73.38 203 ALA A N 1
ATOM 1560 C CA . ALA A 1 203 ? -45.518 16.076 83.108 1.00 73.38 203 ALA A CA 1
ATOM 1561 C C . ALA A 1 203 ? -45.865 17.518 83.519 1.00 73.38 203 ALA A C 1
ATOM 1563 O O . ALA A 1 203 ? -46.053 17.795 84.706 1.00 73.38 203 ALA A O 1
ATOM 1564 N N . ARG A 1 204 ? -46.010 18.436 82.551 1.00 73.12 204 ARG A N 1
ATOM 1565 C CA . ARG A 1 204 ? -46.507 19.799 82.810 1.00 73.12 204 ARG A CA 1
ATOM 1566 C C . ARG A 1 204 ? -47.982 19.827 83.21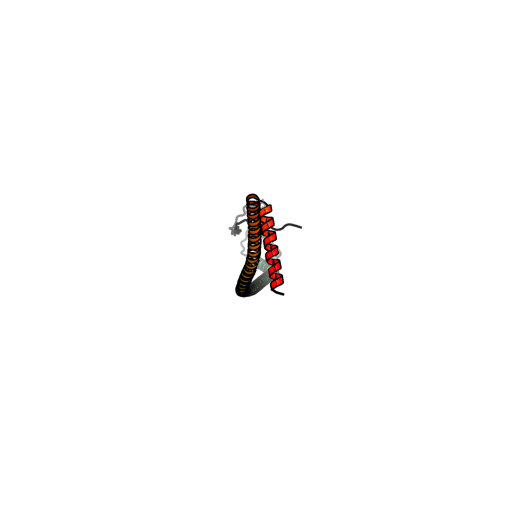6 1.00 73.12 204 ARG A C 1
ATOM 1568 O O . ARG A 1 204 ? -48.362 20.722 83.963 1.00 73.12 204 ARG A O 1
ATOM 1575 N N . VAL A 1 205 ? -48.797 18.888 82.735 1.00 68.81 205 VAL A N 1
ATOM 1576 C CA . VAL A 1 205 ? -50.246 18.828 83.006 1.00 68.81 205 VAL A CA 1
ATOM 1577 C C . VAL A 1 205 ? -50.562 18.075 84.308 1.00 68.81 205 VAL A C 1
ATOM 1579 O O . VAL A 1 205 ? -51.439 18.505 85.051 1.00 68.81 205 VAL A O 1
ATOM 1582 N N . LEU A 1 206 ? -49.848 16.983 84.611 1.00 62.50 206 LEU A N 1
ATOM 1583 C CA . LEU A 1 206 ? -50.085 16.122 85.785 1.00 62.50 206 LEU A CA 1
ATOM 1584 C C . LEU A 1 206 ? -49.366 16.582 87.069 1.00 62.50 206 LEU A C 1
ATOM 1586 O O . LEU A 1 206 ? -49.763 16.178 88.160 1.00 62.50 206 LEU A O 1
ATOM 1590 N N . GLY A 1 207 ? -48.341 17.435 86.960 1.00 62.59 207 GLY A N 1
ATOM 1591 C CA . GLY A 1 207 ? -47.541 17.917 88.091 1.00 62.59 207 GLY A CA 1
ATOM 1592 C C . GLY A 1 207 ? -46.529 16.877 88.599 1.00 62.59 207 GLY A C 1
ATOM 1593 O O . GLY A 1 207 ? -46.873 15.731 88.888 1.00 62.59 207 GLY A O 1
ATOM 1594 N N . SER A 1 208 ? -45.260 17.281 88.731 1.00 65.12 208 SER A N 1
ATOM 1595 C CA . SER A 1 208 ? -44.103 16.409 89.018 1.00 65.12 208 SER A CA 1
ATOM 1596 C C . SER A 1 208 ? -44.260 15.485 90.240 1.00 65.12 208 SER A C 1
ATOM 1598 O O . SER A 1 208 ? -43.698 14.389 90.260 1.00 65.12 208 SER A O 1
ATOM 1600 N N . ASP A 1 209 ? -45.059 15.886 91.232 1.00 68.38 209 ASP A N 1
ATOM 1601 C CA . ASP A 1 209 ? -45.309 15.122 92.461 1.00 68.38 209 ASP A CA 1
ATOM 1602 C C . ASP A 1 209 ? -46.159 13.858 92.247 1.00 68.38 209 ASP A C 1
ATOM 1604 O O . ASP A 1 209 ? -45.992 12.875 92.975 1.00 68.38 209 ASP A O 1
ATOM 1608 N N . ALA A 1 210 ? -47.061 13.846 91.259 1.00 68.12 210 ALA A N 1
ATOM 1609 C CA . ALA A 1 210 ? -47.887 12.676 90.955 1.00 68.12 210 ALA A CA 1
ATOM 1610 C C . ALA A 1 210 ? -47.059 11.565 90.282 1.00 68.12 210 ALA A C 1
ATOM 1612 O O . ALA A 1 210 ? -47.181 10.390 90.635 1.00 68.12 210 ALA A O 1
ATOM 1613 N N . LEU A 1 211 ? -46.145 11.947 89.383 1.00 69.75 211 LEU A N 1
ATOM 1614 C CA . LEU A 1 211 ? -45.235 11.024 88.698 1.00 69.75 211 LEU A CA 1
ATOM 1615 C C . LEU A 1 211 ? -44.204 10.410 89.653 1.00 69.75 211 LEU A C 1
ATOM 1617 O O . LEU A 1 211 ? -43.941 9.210 89.580 1.00 69.75 211 LEU A O 1
ATOM 1621 N N . ALA A 1 212 ? -43.668 11.197 90.592 1.00 71.88 212 ALA A N 1
ATOM 1622 C CA . ALA A 1 212 ? -42.727 10.705 91.599 1.00 71.88 212 ALA A CA 1
ATOM 1623 C C . ALA A 1 212 ? -43.337 9.597 92.478 1.00 71.88 212 ALA A C 1
ATOM 1625 O O . ALA A 1 212 ? -42.689 8.582 92.742 1.00 71.88 212 ALA A O 1
ATOM 1626 N N . ARG A 1 213 ? -44.608 9.745 92.881 1.00 73.44 213 ARG A N 1
ATOM 1627 C CA . ARG A 1 213 ? -45.329 8.726 93.666 1.00 73.44 213 ARG A CA 1
ATOM 1628 C C . ARG A 1 213 ? -45.583 7.447 92.867 1.00 73.44 213 ARG A C 1
ATOM 1630 O O . ARG A 1 213 ? -45.460 6.357 93.416 1.00 73.44 213 ARG A O 1
ATOM 1637 N N . GLN A 1 214 ? -45.898 7.567 91.579 1.00 75.06 214 GLN A N 1
ATOM 1638 C CA . GLN A 1 214 ? -46.136 6.413 90.711 1.00 75.06 214 GLN A CA 1
ATOM 1639 C C . GLN A 1 214 ? -44.845 5.628 90.410 1.00 75.06 214 GLN A C 1
ATOM 1641 O O . GLN A 1 214 ? -44.866 4.398 90.388 1.00 75.06 214 GLN A O 1
ATOM 1646 N N . LEU A 1 215 ? -43.708 6.318 90.257 1.00 78.75 215 LEU A N 1
ATOM 1647 C CA . LEU A 1 215 ? -42.386 5.693 90.133 1.00 78.75 215 LEU A CA 1
ATOM 1648 C C . LEU A 1 215 ? -41.992 4.941 91.410 1.00 78.75 215 LEU A C 1
ATOM 1650 O O . LEU A 1 215 ? -41.609 3.775 91.327 1.00 78.75 215 LEU A O 1
ATOM 1654 N N . LEU A 1 216 ? -42.156 5.564 92.582 1.00 81.44 216 LEU A N 1
ATOM 1655 C CA . LEU A 1 216 ? -41.919 4.912 93.877 1.00 81.44 216 LEU A CA 1
ATOM 1656 C C . LEU A 1 216 ? -42.766 3.640 94.044 1.00 81.44 216 LEU A C 1
ATOM 1658 O O . LEU A 1 216 ? -42.224 2.592 94.393 1.00 81.44 216 LEU A O 1
ATOM 1662 N N . ALA A 1 217 ? -44.052 3.693 93.684 1.00 79.81 217 ALA A N 1
ATOM 1663 C CA . ALA A 1 217 ? -44.933 2.525 93.716 1.00 79.81 217 ALA A CA 1
ATOM 1664 C C . ALA A 1 217 ? -44.491 1.406 92.746 1.00 79.81 217 ALA A C 1
ATOM 1666 O O . ALA A 1 217 ? -44.600 0.222 93.065 1.00 79.81 217 ALA A O 1
ATOM 1667 N N . SER A 1 218 ? -43.954 1.754 91.568 1.00 80.06 218 SER A N 1
ATOM 1668 C CA . SER A 1 218 ? -43.441 0.761 90.609 1.00 80.06 218 SER A CA 1
ATOM 1669 C C . SER A 1 218 ? -42.170 0.051 91.101 1.00 80.06 218 SER A C 1
ATOM 1671 O O . SER A 1 218 ? -42.009 -1.154 90.886 1.00 80.06 218 SER A O 1
ATOM 1673 N N . PHE A 1 219 ? -41.293 0.762 91.821 1.00 78.31 219 PHE A N 1
ATOM 1674 C CA . PHE A 1 219 ? -40.084 0.179 92.400 1.00 78.31 219 PHE A CA 1
ATOM 1675 C C . PHE A 1 219 ? -40.401 -0.769 93.564 1.00 78.31 219 PHE A C 1
ATOM 1677 O O . PHE A 1 219 ? -39.845 -1.869 93.594 1.00 78.31 219 PHE A O 1
ATOM 1684 N N . GLU A 1 220 ? -41.346 -0.422 94.445 1.00 79.00 220 GLU A N 1
ATOM 1685 C CA . GLU A 1 220 ? -41.831 -1.329 95.502 1.00 79.00 220 GLU A CA 1
ATOM 1686 C C . GLU A 1 220 ? -42.458 -2.618 94.931 1.00 79.00 220 GLU A C 1
ATOM 1688 O O . GLU A 1 220 ? -42.182 -3.719 95.419 1.00 79.00 220 GLU A O 1
ATOM 1693 N N . GLY A 1 221 ? -43.229 -2.521 93.842 1.00 72.81 221 GLY A N 1
ATOM 1694 C CA . GLY A 1 221 ? -43.805 -3.689 93.160 1.00 72.81 221 GLY A CA 1
ATOM 1695 C C . GLY A 1 221 ? -42.771 -4.611 92.491 1.00 72.81 221 GLY A C 1
ATOM 1696 O O . GLY A 1 221 ? -42.954 -5.826 92.446 1.00 72.81 221 GLY A O 1
ATOM 1697 N N . SER A 1 222 ? -41.656 -4.066 91.994 1.00 71.75 222 SER A N 1
ATOM 1698 C CA . SER A 1 222 ? -40.583 -4.868 91.380 1.00 71.75 222 SER A CA 1
ATOM 1699 C C . SER A 1 222 ? -39.690 -5.576 92.408 1.00 71.75 222 SER A C 1
ATOM 1701 O O . SER A 1 222 ? -39.244 -6.702 92.173 1.00 71.75 222 SER A O 1
ATOM 1703 N N . ASN A 1 223 ? -39.461 -4.947 93.567 1.00 69.69 223 ASN A N 1
ATOM 1704 C CA . ASN A 1 223 ? -38.617 -5.501 94.624 1.00 69.69 223 ASN A CA 1
ATOM 1705 C C . ASN A 1 223 ? -39.288 -6.712 95.298 1.00 69.69 223 ASN A C 1
ATOM 1707 O O . ASN A 1 223 ? -38.650 -7.734 95.534 1.00 69.69 223 ASN A O 1
ATOM 1711 N N . THR A 1 224 ? -40.608 -6.651 95.485 1.00 63.25 224 THR A N 1
ATOM 1712 C CA . THR A 1 224 ? -41.415 -7.763 96.018 1.00 63.25 224 THR A CA 1
ATOM 1713 C C . THR A 1 224 ? -41.510 -8.957 95.057 1.00 63.25 224 THR A C 1
ATOM 1715 O O . THR A 1 224 ? -41.508 -10.107 95.493 1.00 63.25 224 THR A O 1
ATOM 1718 N N . GLN A 1 225 ? -41.507 -8.728 93.737 1.00 62.47 225 GLN A N 1
ATOM 1719 C CA . GLN A 1 225 ? -41.478 -9.805 92.735 1.00 62.47 225 GLN A CA 1
ATOM 1720 C C . GLN A 1 225 ? -40.123 -10.539 92.682 1.00 62.47 225 GLN A C 1
ATOM 1722 O O . GLN A 1 225 ? -40.071 -11.721 92.335 1.00 62.47 225 GLN A O 1
ATOM 1727 N N . LYS A 1 226 ? -39.027 -9.852 93.029 1.00 56.50 226 LYS A N 1
ATOM 1728 C CA . LYS A 1 226 ? -37.675 -10.424 93.071 1.00 56.50 226 LYS A CA 1
ATOM 1729 C C . LYS A 1 226 ? -37.434 -11.265 94.331 1.00 56.50 226 LYS A C 1
ATOM 1731 O O . LYS A 1 226 ? -36.748 -12.278 94.239 1.00 56.50 226 LYS A O 1
ATOM 1736 N N . GLU A 1 227 ? -38.040 -10.903 95.463 1.00 57.84 227 GLU A N 1
ATOM 1737 C CA . GLU A 1 227 ? -37.979 -11.687 96.709 1.00 57.84 227 GLU A CA 1
ATOM 1738 C C . GLU A 1 227 ? -38.878 -12.936 96.691 1.00 57.84 227 GLU A C 1
ATOM 1740 O O . GLU A 1 227 ? -38.538 -13.933 97.312 1.00 57.84 227 GLU A O 1
ATOM 1745 N N . ALA A 1 228 ? -39.972 -12.944 95.919 1.00 57.91 228 ALA A N 1
ATOM 1746 C CA . ALA A 1 228 ? -40.860 -14.109 95.784 1.00 57.91 228 ALA A CA 1
ATOM 1747 C C . ALA A 1 228 ? -40.360 -15.206 94.811 1.00 57.91 228 ALA A C 1
ATOM 1749 O O . ALA A 1 228 ? -41.019 -16.233 94.648 1.00 57.91 228 ALA A O 1
ATOM 1750 N N . ARG A 1 229 ? -39.236 -14.981 94.113 1.00 52.78 229 ARG A N 1
ATOM 1751 C CA . ARG A 1 229 ? -38.613 -15.930 93.163 1.00 52.78 229 ARG A CA 1
ATOM 1752 C C . ARG A 1 229 ? -37.273 -16.509 93.648 1.00 52.78 229 ARG A C 1
ATOM 1754 O O . ARG A 1 229 ? -36.639 -17.238 92.883 1.00 52.78 229 ARG A O 1
ATOM 1761 N N . SER A 1 230 ? -36.858 -16.189 94.876 1.00 50.34 230 SER A N 1
ATOM 1762 C CA . SER A 1 230 ? -35.769 -16.854 95.607 1.00 50.34 230 SER A CA 1
ATOM 1763 C C . SER A 1 230 ? -36.337 -17.814 96.645 1.00 50.34 230 SER A C 1
ATOM 1765 O O . SER A 1 230 ? -35.550 -18.691 97.061 1.00 50.34 230 SER A O 1
#

pLDDT: mean 75.31, std 25.31, range [26.41, 98.25]

Secondary structure (DSSP, 8-state):
-------------------------------------------------TTS--TTHHHH---TTPPPPHHHHHHHHHHHHHHIIIIIHHHHHHHHHHHHHHHHHHHHHHHHHHHHHHHHHHHHHHHHHHHHHHHHHHHHHHHHHHHHHHHHHHHHHHHHHHHHHHHHHHHHHHHHHHHHHHHHHHHHHHHHHHHHHHHHHHHHHH-HHHHHHHHHHHHHHHHHHHHTT-

Sequence (230 aa):
MKKFIRSVLVLGALSVPLSAFASAPHAEHGEGEHAASEHGGHGHDHVPHISEVNWIDGIFSREEGTPIPLAALLLNTAVLAYLIVRFGGPAVKNGLVARQRQILSDVDAAAAMKREAEAQLEEYETRLARLTAETQEIQRSMAEQAALERKQLLAEAEAQRDAMVRDAEERLGHELRAHREQMIRDAISDAVRLAEEALARDARVLGSDALARQLLASFEGSNTQKEARS

Radius of gyration: 71.17 Å; chains: 1; bounding box: 105×64×196 Å